Protein AF-A0A6J5XEI7-F1 (afdb_monomer)

Secondary structure (DSSP, 8-state):
-HHIIIIIGGG--SSEEEEEEEEEE-TTS-EEEEE-SSPEESB-TTSPBPPHHHHHHHHHHHHHHHHTTTTT-EEEEEEEEEEESSPPPP-PPPPHHHHHHHHHHHHHT-------PPPPP---------SS----------PPPEEEEEEEEEEETTEEEEEEEEEEEE-TT----

Radius of gyration: 23.07 Å; Cα contacts (8 Å, |Δi|>4): 234; chains: 1; bounding box: 44×56×64 Å

Foldseek 3Di:
DLCCLFAPVQFADAWKWKWKKFWWADPVGDTDIDIQDDIGTQADNRRHGDPVLQVVLVVVVSVVVVCVVRPPIDTPDMDMDMDHQDDGDDDDGDDPVVSVVSVVVSVVVPRDDDDDDDGDDRPPDDPPDPPDDDDDDPDPDQDAKDKDKDFDFDQDPNDTDTDDMDIDTDRPPDDDD

Sequence (177 aa):
MSLLIQFAYPSLSGYGKFTISFTMKRSYGEEISFTLGPAIPLTDPDGKLIPMSEVYAHISRSIMKYAEIYNGDYIVRLMIRVYMDGKKMDRPALSSEERDSSLSSIIQAGLSEIEPITAREIRNRNRSYPTHITALKPCRTELKPFIVADTETLLIDNVHKPYAAGLLMVRPGETDL

pLDDT: mean 84.03, std 10.83, range [38.84, 96.12]

Structure (mmCIF, N/CA/C/O backbone):
data_AF-A0A6J5XEI7-F1
#
_entry.id   AF-A0A6J5XEI7-F1
#
loop_
_atom_site.group_PDB
_atom_site.id
_atom_site.type_symbol
_atom_site.label_atom_id
_atom_site.label_alt_id
_atom_site.label_comp_id
_atom_site.label_asym_id
_atom_site.label_entity_id
_atom_site.label_seq_id
_atom_site.pdbx_PDB_ins_code
_atom_site.Cartn_x
_atom_site.Cartn_y
_atom_site.Cartn_z
_atom_site.occupancy
_atom_site.B_iso_or_equiv
_atom_site.auth_seq_id
_atom_site.auth_comp_id
_atom_site.auth_asym_id
_atom_site.auth_atom_id
_atom_site.pdbx_PDB_model_num
ATOM 1 N N . MET A 1 1 ? 0.499 8.803 -5.894 1.00 89.25 1 MET A N 1
ATOM 2 C CA . MET A 1 1 ? 1.619 8.676 -6.856 1.00 89.25 1 MET A CA 1
ATOM 3 C C . MET A 1 1 ? 2.830 9.529 -6.510 1.00 89.25 1 MET A C 1
ATOM 5 O O . MET A 1 1 ? 3.909 8.960 -6.479 1.00 89.25 1 MET A O 1
ATOM 9 N N . SER A 1 2 ? 2.687 10.823 -6.193 1.00 89.38 2 SER A N 1
ATOM 10 C CA . SER A 1 2 ? 3.837 11.715 -5.916 1.00 89.38 2 SER A CA 1
ATOM 11 C C . SER A 1 2 ? 4.858 11.129 -4.9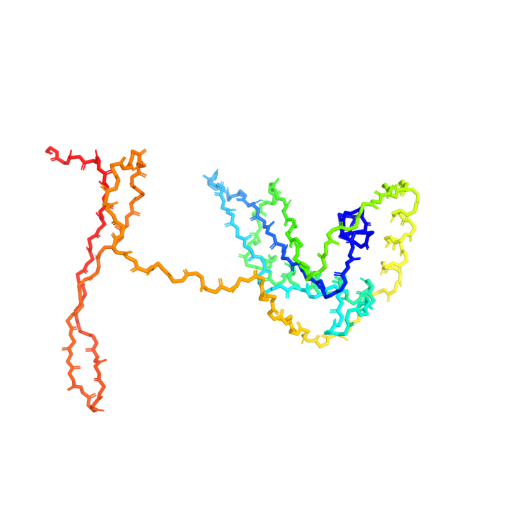24 1.00 89.38 2 SER A C 1
ATOM 13 O O . SER A 1 2 ? 6.048 11.072 -5.216 1.00 89.38 2 SER A O 1
ATOM 15 N N . LEU A 1 3 ? 4.385 10.558 -3.809 1.00 89.75 3 LEU A N 1
ATOM 16 C CA . LEU A 1 3 ? 5.243 9.899 -2.815 1.00 89.75 3 LEU A CA 1
ATOM 17 C C . LEU A 1 3 ? 6.052 8.717 -3.378 1.00 89.75 3 LEU A C 1
ATOM 19 O O . LEU A 1 3 ? 7.207 8.533 -3.009 1.00 89.75 3 LEU A O 1
ATOM 23 N N . LEU A 1 4 ? 5.469 7.914 -4.273 1.00 91.81 4 LEU A N 1
ATOM 24 C CA . LEU A 1 4 ? 6.181 6.797 -4.901 1.00 91.81 4 LEU A CA 1
ATOM 25 C C . LEU A 1 4 ? 7.240 7.3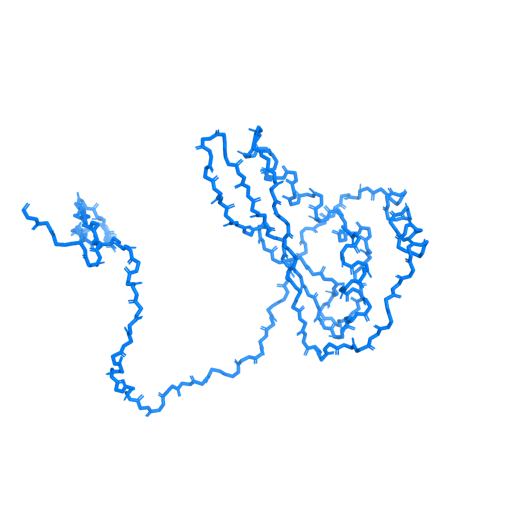08 -5.880 1.00 91.81 4 LEU A C 1
ATOM 27 O O . LEU A 1 4 ? 8.355 6.800 -5.876 1.00 91.81 4 LEU A O 1
ATOM 31 N N . ILE A 1 5 ? 6.907 8.326 -6.678 1.00 90.75 5 ILE A N 1
ATOM 32 C CA . ILE A 1 5 ? 7.829 8.973 -7.627 1.00 90.75 5 ILE A CA 1
ATOM 33 C C . ILE A 1 5 ? 9.015 9.581 -6.884 1.00 90.75 5 ILE A C 1
ATOM 35 O O . ILE A 1 5 ? 10.151 9.400 -7.295 1.00 90.75 5 ILE A O 1
ATOM 39 N N . GLN A 1 6 ? 8.764 10.240 -5.757 1.00 88.44 6 GLN A N 1
ATOM 40 C CA . GLN A 1 6 ? 9.810 10.905 -4.995 1.00 88.44 6 GLN A CA 1
ATOM 41 C C . GLN A 1 6 ? 10.679 9.940 -4.179 1.00 88.44 6 GLN A C 1
ATOM 43 O O . GLN A 1 6 ? 11.890 10.129 -4.114 1.00 88.44 6 GLN A O 1
ATOM 48 N N . PHE A 1 7 ? 10.081 8.933 -3.531 1.00 87.44 7 PHE A N 1
ATOM 49 C CA . PHE A 1 7 ? 10.777 8.146 -2.504 1.00 87.44 7 PHE A CA 1
ATOM 50 C C . PHE A 1 7 ? 10.961 6.666 -2.838 1.00 87.44 7 PHE A C 1
ATOM 52 O O . PHE A 1 7 ? 11.864 6.037 -2.289 1.00 87.44 7 PHE A O 1
ATOM 59 N N . ALA A 1 8 ? 10.103 6.084 -3.680 1.00 89.94 8 ALA A N 1
ATOM 60 C CA . ALA A 1 8 ? 10.144 4.657 -3.982 1.00 89.94 8 ALA A CA 1
ATOM 61 C C . ALA A 1 8 ? 10.930 4.394 -5.265 1.00 89.94 8 ALA A C 1
ATOM 63 O O . ALA A 1 8 ? 12.016 3.827 -5.191 1.00 89.94 8 ALA A O 1
ATOM 64 N N . TYR A 1 9 ? 10.420 4.847 -6.416 1.00 89.88 9 TYR A N 1
ATOM 65 C CA . TYR A 1 9 ? 10.989 4.555 -7.737 1.00 89.88 9 TYR A CA 1
ATOM 66 C C . TYR A 1 9 ? 12.485 4.879 -7.861 1.00 89.88 9 TYR A C 1
ATOM 68 O O . TYR A 1 9 ? 13.217 4.032 -8.375 1.00 89.88 9 TYR A O 1
ATOM 76 N N . PRO A 1 10 ? 12.992 6.015 -7.342 1.00 87.25 10 PRO A N 1
ATOM 77 C CA . PRO A 1 10 ? 14.417 6.311 -7.407 1.00 87.25 10 PRO A CA 1
ATOM 78 C C . PRO A 1 10 ? 15.256 5.327 -6.590 1.00 87.25 10 PRO A C 1
ATOM 80 O O . PRO A 1 10 ? 16.385 5.046 -6.957 1.00 87.25 10 PRO A O 1
ATOM 83 N N . SER A 1 11 ? 14.734 4.762 -5.507 1.00 86.94 11 SER A N 1
ATOM 84 C CA . SER A 1 11 ? 15.504 3.890 -4.615 1.00 86.94 11 SER A CA 1
ATOM 85 C C . SER A 1 11 ? 15.303 2.392 -4.868 1.00 86.94 11 SER A C 1
ATOM 87 O O . SER A 1 11 ? 15.904 1.590 -4.148 1.00 86.94 11 SER A O 1
ATOM 89 N N . LEU A 1 12 ? 14.470 2.005 -5.844 1.00 87.69 12 LEU A N 1
ATOM 90 C CA . LEU A 1 12 ? 14.159 0.602 -6.127 1.00 87.69 12 LEU A CA 1
ATOM 91 C C . LEU A 1 12 ? 15.394 -0.176 -6.592 1.00 87.69 12 LEU A C 1
ATOM 93 O O . LEU A 1 12 ? 16.192 0.291 -7.405 1.00 87.69 12 LEU A O 1
ATOM 97 N N . SER A 1 13 ? 15.515 -1.393 -6.070 1.00 86.06 13 SER A N 1
ATOM 98 C CA . SER A 1 13 ? 16.560 -2.349 -6.411 1.00 86.06 13 SER A CA 1
ATOM 99 C C . SER A 1 13 ? 15.996 -3.764 -6.300 1.00 86.06 13 SER A C 1
ATOM 101 O O . SER A 1 13 ? 15.492 -4.150 -5.241 1.00 86.06 13 SER A O 1
ATOM 103 N N . GLY A 1 14 ? 16.065 -4.524 -7.395 1.00 88.12 14 GLY A N 1
ATOM 104 C CA . GLY A 1 14 ? 15.446 -5.845 -7.501 1.00 88.12 14 GLY A CA 1
ATOM 105 C C . GLY A 1 14 ? 13.919 -5.785 -7.428 1.00 88.12 14 GLY A C 1
ATOM 106 O O . GLY A 1 14 ? 13.305 -4.800 -7.835 1.00 88.12 14 GLY A O 1
ATOM 107 N N . TYR A 1 15 ? 13.310 -6.843 -6.892 1.00 91.00 15 TYR A N 1
ATOM 108 C CA . TYR A 1 15 ? 11.863 -6.897 -6.721 1.00 91.00 15 TYR A CA 1
ATOM 109 C C . TYR A 1 15 ? 11.385 -5.908 -5.650 1.00 91.00 15 TYR A C 1
ATOM 111 O O . TYR A 1 15 ? 11.945 -5.867 -4.551 1.00 91.00 15 TYR A O 1
ATOM 119 N N . GLY A 1 16 ? 10.334 -5.144 -5.952 1.00 91.94 16 GLY A N 1
ATOM 120 C CA . GLY A 1 16 ? 9.744 -4.149 -5.066 1.00 91.94 16 GLY A CA 1
ATOM 121 C C . GLY A 1 16 ? 8.219 -4.196 -5.043 1.00 91.94 16 GLY A C 1
ATOM 122 O O . GLY A 1 16 ? 7.563 -4.396 -6.063 1.00 91.94 16 GLY A O 1
ATOM 123 N N . LYS A 1 17 ? 7.635 -3.964 -3.868 1.00 94.50 17 LYS A N 1
ATOM 124 C CA . LYS A 1 17 ? 6.185 -3.837 -3.661 1.00 94.50 17 LYS A CA 1
ATOM 125 C C . LYS A 1 17 ? 5.881 -2.856 -2.539 1.00 94.50 17 LYS A C 1
ATOM 127 O O . LYS A 1 17 ? 6.749 -2.560 -1.723 1.00 94.50 17 LYS A O 1
ATOM 132 N N . PHE A 1 18 ? 4.651 -2.374 -2.446 1.00 94.75 18 PHE A N 1
ATOM 133 C CA . PHE A 1 18 ? 4.252 -1.446 -1.392 1.00 94.75 18 PHE A CA 1
ATOM 134 C C . PHE A 1 18 ? 2.848 -1.715 -0.869 1.00 94.75 18 PHE A C 1
ATOM 136 O O . PHE A 1 18 ? 2.023 -2.334 -1.532 1.00 94.75 18 PHE A O 1
ATOM 143 N N . THR A 1 19 ? 2.575 -1.223 0.332 1.00 95.06 19 THR A N 1
ATOM 144 C CA . THR A 1 19 ? 1.231 -1.160 0.909 1.00 95.06 19 THR A CA 1
ATOM 145 C C . THR A 1 19 ? 0.853 0.291 1.165 1.00 95.06 19 THR A C 1
ATOM 147 O O . THR A 1 19 ? 1.716 1.123 1.464 1.00 95.06 19 THR A O 1
ATOM 150 N N . ILE A 1 20 ? -0.442 0.586 1.082 1.00 93.94 20 ILE A N 1
ATOM 151 C CA . ILE A 1 20 ? -1.011 1.881 1.461 1.00 93.94 20 ILE A CA 1
ATOM 152 C C . ILE A 1 20 ? -1.749 1.686 2.777 1.00 93.94 20 ILE A C 1
ATOM 154 O O . ILE A 1 20 ? -2.525 0.745 2.901 1.00 93.94 20 ILE A O 1
ATOM 158 N N . SER A 1 21 ? -1.540 2.570 3.743 1.00 93.94 21 SER A N 1
ATOM 159 C CA . SER A 1 21 ? -2.308 2.588 4.985 1.00 93.94 21 SER A CA 1
ATOM 160 C C . SER A 1 21 ? -2.924 3.964 5.191 1.00 93.94 21 SER A C 1
ATOM 162 O O . SER A 1 21 ? -2.268 4.983 4.961 1.00 93.94 21 SER A O 1
ATOM 164 N N . PHE A 1 22 ? -4.178 3.989 5.632 1.00 92.12 22 PHE A N 1
ATOM 165 C CA . PHE A 1 22 ? -4.885 5.205 6.011 1.00 92.12 22 PHE A CA 1
ATOM 166 C C . PHE A 1 22 ? -5.075 5.253 7.517 1.00 92.12 22 PHE A C 1
ATOM 168 O O . PHE A 1 22 ? -5.335 4.231 8.152 1.00 92.12 22 PHE A O 1
ATOM 175 N N . THR A 1 23 ? -4.983 6.462 8.060 1.00 91.00 23 THR A N 1
ATOM 176 C CA . THR A 1 23 ? -5.581 6.816 9.342 1.00 91.00 23 THR A CA 1
ATOM 177 C C . THR A 1 23 ? -6.783 7.694 9.050 1.00 91.00 23 THR A C 1
ATOM 179 O O . THR A 1 23 ? -6.639 8.755 8.436 1.00 91.00 23 THR A O 1
ATOM 182 N N . MET A 1 24 ? -7.960 7.246 9.464 1.00 88.94 24 MET A N 1
ATOM 183 C CA . MET A 1 24 ? -9.222 7.950 9.270 1.00 88.94 24 MET A CA 1
ATOM 184 C C . MET A 1 24 ? -9.753 8.413 10.611 1.00 88.94 24 MET A C 1
ATOM 186 O O . MET A 1 24 ? -9.631 7.689 11.599 1.00 88.94 24 MET A O 1
ATOM 190 N N . LYS A 1 25 ? -10.356 9.600 10.633 1.00 86.75 25 LYS A N 1
ATOM 191 C CA . LYS A 1 25 ? -11.086 10.084 11.797 1.00 86.75 25 LYS A CA 1
ATOM 192 C C . LYS A 1 25 ? -12.569 9.936 11.530 1.00 86.75 25 LYS A C 1
ATOM 194 O O . LYS A 1 25 ? -13.093 10.506 10.574 1.00 86.75 25 LYS A O 1
ATOM 199 N N . ARG A 1 26 ? -13.213 9.134 12.370 1.00 80.31 26 ARG A N 1
ATOM 200 C CA . ARG A 1 26 ? -14.643 8.864 12.267 1.00 80.31 26 ARG A CA 1
ATOM 201 C C . ARG A 1 26 ? -15.446 10.057 12.764 1.00 80.31 26 ARG A C 1
ATOM 203 O O . ARG A 1 26 ? -14.953 10.866 13.555 1.00 80.31 26 ARG A O 1
ATOM 210 N N . SER A 1 27 ? -16.699 10.142 12.333 1.00 74.56 27 SER A N 1
ATOM 211 C CA . SER A 1 27 ? -17.646 11.200 12.724 1.00 74.56 27 SER A CA 1
ATOM 212 C C . SER A 1 27 ? -17.750 11.436 14.241 1.00 74.56 27 SER A C 1
ATOM 214 O O . SER A 1 27 ? -17.927 12.571 14.674 1.00 74.56 27 SER A O 1
ATOM 216 N N . TYR A 1 28 ? -17.561 10.396 15.055 1.00 76.44 28 TYR A N 1
ATOM 217 C CA . TYR A 1 28 ? -17.594 10.446 16.522 1.00 76.44 28 TYR A CA 1
ATOM 218 C C . TYR A 1 28 ? -16.224 10.693 17.190 1.00 76.44 28 TYR A C 1
ATOM 220 O O . TYR A 1 28 ? -16.103 10.615 18.409 1.00 76.44 28 TYR A O 1
ATOM 228 N N . GLY A 1 29 ? -15.189 11.031 16.412 1.00 78.06 29 GLY A N 1
ATOM 229 C CA . GLY A 1 29 ? -13.932 11.600 16.909 1.00 78.06 29 GLY A CA 1
ATOM 230 C C . GLY A 1 29 ? -12.758 10.633 17.081 1.00 78.06 29 GLY A C 1
ATOM 231 O O . GLY A 1 29 ? -11.636 11.106 17.258 1.00 78.06 29 GLY A O 1
ATOM 232 N N . GLU A 1 30 ? -12.972 9.321 16.977 1.00 83.88 30 GLU A N 1
ATOM 233 C CA . GLU A 1 30 ? -11.899 8.322 17.076 1.00 83.88 30 GLU A CA 1
ATOM 234 C C . GLU A 1 30 ? -11.082 8.199 15.781 1.00 83.88 30 GLU A C 1
ATOM 236 O O . GLU A 1 30 ? -11.628 8.219 14.672 1.00 83.88 30 GLU A O 1
ATOM 241 N N . GLU A 1 31 ? -9.765 8.021 15.930 1.00 89.69 31 GLU A N 1
ATOM 242 C CA . GLU A 1 31 ? -8.857 7.708 14.826 1.00 89.69 31 GLU A CA 1
ATOM 243 C C . GLU A 1 31 ? -8.650 6.196 14.703 1.00 89.69 31 GLU A C 1
ATOM 245 O O . GLU A 1 31 ? -8.218 5.528 15.642 1.00 89.69 31 GLU A O 1
ATOM 250 N N . ILE A 1 32 ? -8.888 5.658 13.509 1.00 88.88 32 ILE A N 1
ATOM 251 C CA . ILE A 1 32 ? -8.597 4.264 13.172 1.00 88.88 32 ILE A CA 1
ATOM 252 C C . ILE A 1 32 ? -7.534 4.196 12.084 1.00 88.88 32 ILE A C 1
ATOM 254 O O . ILE A 1 32 ? -7.566 4.966 11.128 1.00 88.88 32 ILE A O 1
ATOM 258 N N . SER A 1 33 ? -6.592 3.261 12.210 1.00 90.56 33 SER A N 1
ATOM 259 C CA . SER A 1 33 ? -5.544 3.039 11.209 1.00 90.56 33 SER A CA 1
ATOM 260 C C . SER A 1 33 ? -5.637 1.641 10.619 1.00 90.56 33 SER A C 1
ATOM 262 O O . SER A 1 33 ? -5.705 0.660 11.358 1.00 90.56 33 SER A O 1
ATOM 264 N N . PHE A 1 34 ? -5.608 1.535 9.293 1.00 89.44 34 PHE A N 1
ATOM 265 C CA . PHE A 1 34 ? -5.681 0.255 8.592 1.00 89.44 34 PHE A CA 1
ATOM 266 C C . PHE A 1 34 ? -4.925 0.286 7.263 1.00 89.44 34 PHE A C 1
ATOM 268 O O . PHE A 1 34 ? -4.614 1.344 6.720 1.00 89.44 34 PHE A O 1
ATOM 275 N N . THR A 1 35 ? -4.600 -0.900 6.749 1.00 91.75 35 THR A N 1
ATOM 276 C CA . THR A 1 35 ? -3.915 -1.078 5.460 1.00 91.75 35 THR A CA 1
ATOM 277 C C . THR A 1 35 ? -4.935 -1.408 4.377 1.00 91.75 35 THR A C 1
ATOM 279 O O . THR A 1 35 ? -5.815 -2.241 4.586 1.00 91.75 35 THR A O 1
ATOM 282 N N . LEU A 1 36 ? -4.818 -0.749 3.227 1.00 88.19 36 LEU A N 1
ATOM 283 C CA . LEU A 1 36 ? -5.680 -0.936 2.069 1.00 88.19 36 LEU A CA 1
ATOM 284 C C . LEU A 1 36 ? -5.263 -2.198 1.320 1.00 88.19 36 LEU A C 1
ATOM 286 O O . LEU A 1 36 ? -4.371 -2.163 0.474 1.00 88.19 36 LEU A O 1
ATOM 290 N N . GLY A 1 37 ? -5.932 -3.304 1.633 1.00 86.88 37 GLY A N 1
ATOM 291 C CA . GLY A 1 37 ? -5.798 -4.555 0.900 1.00 86.88 37 GLY A CA 1
ATOM 292 C C . GLY A 1 37 ? -4.373 -5.138 0.866 1.00 86.88 37 GLY A C 1
ATOM 293 O O . GLY A 1 37 ? -3.544 -4.846 1.734 1.00 86.88 37 GLY A O 1
ATOM 294 N N . PRO A 1 38 ? -4.099 -6.026 -0.107 1.00 90.06 38 PRO A N 1
ATOM 295 C CA . PRO A 1 38 ? -2.786 -6.637 -0.283 1.00 90.06 38 PRO A CA 1
ATOM 296 C C . PRO A 1 38 ? -1.758 -5.643 -0.842 1.00 90.06 38 PRO A C 1
ATOM 298 O O . PRO A 1 38 ? -2.090 -4.574 -1.350 1.00 90.06 38 PRO A O 1
ATOM 301 N N . ALA A 1 39 ? -0.479 -6.019 -0.771 1.00 92.44 39 ALA A N 1
ATOM 302 C CA . ALA A 1 39 ? 0.598 -5.220 -1.345 1.00 92.44 39 ALA A CA 1
ATOM 303 C C . ALA A 1 39 ? 0.498 -5.146 -2.878 1.00 92.44 39 ALA A C 1
ATOM 305 O O . ALA A 1 39 ? 0.239 -6.154 -3.533 1.00 92.44 39 ALA A O 1
ATOM 306 N N . ILE A 1 40 ? 0.780 -3.969 -3.432 1.00 93.69 40 ILE A N 1
ATOM 307 C CA . ILE A 1 40 ? 0.821 -3.694 -4.869 1.00 93.69 40 ILE A CA 1
ATOM 308 C C . ILE A 1 40 ? 2.286 -3.777 -5.330 1.00 93.69 40 ILE A C 1
ATOM 310 O O . ILE A 1 40 ? 3.150 -3.141 -4.713 1.00 93.69 40 ILE A O 1
ATOM 314 N N . PRO A 1 41 ? 2.612 -4.557 -6.370 1.00 93.38 41 PRO A N 1
ATOM 315 C CA . PRO A 1 41 ? 3.972 -4.630 -6.890 1.00 93.38 41 PRO A CA 1
ATOM 316 C C . PRO A 1 41 ? 4.366 -3.342 -7.632 1.00 93.38 41 PRO A C 1
ATOM 318 O O . PRO A 1 41 ? 3.543 -2.694 -8.271 1.00 93.38 41 PRO A O 1
ATOM 321 N N . LEU A 1 42 ? 5.642 -2.969 -7.522 1.00 93.31 42 LEU A N 1
ATOM 322 C CA . LEU A 1 42 ? 6.289 -1.896 -8.297 1.00 93.31 42 LEU A CA 1
ATOM 323 C C . LEU A 1 42 ? 7.137 -2.464 -9.438 1.00 93.31 42 LEU A C 1
ATOM 325 O O . LEU A 1 42 ? 7.470 -1.753 -10.384 1.00 93.31 42 LEU A O 1
ATOM 329 N N . THR A 1 43 ? 7.500 -3.740 -9.331 1.00 92.56 43 THR A N 1
ATOM 330 C CA . THR A 1 43 ? 8.260 -4.483 -10.328 1.00 92.56 43 THR A CA 1
ATOM 331 C C . THR A 1 43 ? 7.621 -5.844 -10.570 1.00 92.56 43 THR A C 1
ATOM 333 O O . THR A 1 43 ? 6.958 -6.391 -9.686 1.00 92.56 43 THR A O 1
ATOM 336 N N . ASP A 1 44 ? 7.888 -6.426 -11.730 1.00 89.12 44 ASP A N 1
ATOM 337 C CA . ASP A 1 44 ? 7.634 -7.838 -11.984 1.00 89.12 44 ASP A CA 1
ATOM 338 C C . ASP A 1 44 ? 8.568 -8.735 -11.133 1.00 89.12 44 ASP A C 1
ATOM 340 O O . ASP A 1 44 ? 9.483 -8.229 -10.465 1.00 89.12 44 ASP A O 1
ATOM 344 N N . PRO A 1 45 ? 8.347 -10.064 -11.097 1.00 85.00 45 PRO A N 1
ATOM 345 C CA . PRO A 1 45 ? 9.193 -10.992 -10.345 1.00 85.00 45 PRO A CA 1
ATOM 346 C C . PRO A 1 45 ? 10.679 -10.972 -10.737 1.00 85.00 45 PRO A C 1
ATOM 348 O O . PRO A 1 45 ? 11.519 -11.322 -9.901 1.00 85.00 45 PRO A O 1
ATOM 351 N N . ASP A 1 46 ? 10.999 -10.543 -11.957 1.00 84.88 46 ASP A N 1
ATOM 352 C CA . ASP A 1 46 ? 12.359 -10.435 -12.490 1.00 84.88 46 ASP A CA 1
ATOM 353 C C . ASP A 1 46 ? 13.025 -9.088 -12.134 1.00 84.88 46 ASP A C 1
ATOM 355 O O . ASP A 1 46 ? 14.209 -8.876 -12.395 1.00 84.88 46 ASP A O 1
ATOM 359 N N . GLY A 1 47 ? 12.294 -8.186 -11.467 1.00 84.12 47 GLY A N 1
ATOM 360 C CA . GLY A 1 47 ? 12.784 -6.886 -11.008 1.00 84.12 47 GLY A CA 1
ATOM 361 C C . GLY A 1 47 ? 12.649 -5.766 -12.042 1.00 84.12 47 GLY A C 1
ATOM 362 O O . GLY A 1 47 ? 13.158 -4.666 -11.817 1.00 84.12 47 GLY A O 1
ATOM 363 N N . LYS A 1 48 ? 11.956 -5.999 -13.159 1.00 90.19 48 LYS A N 1
ATOM 364 C CA . LYS A 1 48 ? 11.641 -4.964 -14.147 1.00 90.19 48 LYS A CA 1
ATOM 365 C C . LYS A 1 48 ? 10.499 -4.093 -13.635 1.00 90.19 48 LYS A C 1
ATOM 367 O O . LYS A 1 48 ? 9.525 -4.595 -13.085 1.00 90.19 48 LYS A O 1
ATOM 372 N N . LEU A 1 49 ? 10.596 -2.779 -13.830 1.00 91.38 49 LEU A N 1
ATOM 373 C CA . LEU A 1 49 ? 9.556 -1.837 -13.411 1.00 91.38 49 LEU A CA 1
ATOM 374 C C . LEU A 1 49 ? 8.224 -2.117 -14.117 1.00 91.38 49 LEU A C 1
ATOM 376 O O . LEU A 1 49 ? 8.173 -2.220 -15.344 1.00 91.38 49 LEU A O 1
ATOM 380 N N . ILE A 1 50 ? 7.154 -2.162 -13.327 1.00 91.50 50 ILE A N 1
ATOM 381 C CA . ILE A 1 50 ? 5.784 -2.119 -13.839 1.00 91.50 50 ILE A CA 1
ATOM 382 C C . ILE A 1 50 ? 5.496 -0.677 -14.285 1.00 91.50 50 ILE A C 1
ATOM 384 O O . ILE A 1 50 ? 5.914 0.264 -13.594 1.00 91.50 50 ILE A O 1
ATOM 388 N N . PRO A 1 51 ? 4.796 -0.460 -15.414 1.00 90.94 51 PRO A N 1
ATOM 389 C CA . PRO A 1 51 ? 4.413 0.876 -15.851 1.00 90.94 51 PRO A CA 1
ATOM 390 C C . PRO A 1 51 ? 3.696 1.668 -14.750 1.00 90.94 51 PRO A C 1
ATOM 392 O O . PRO A 1 51 ? 2.773 1.185 -14.094 1.00 90.94 51 PRO A O 1
ATOM 395 N N . MET A 1 52 ? 4.101 2.926 -14.547 1.00 91.00 52 MET A N 1
ATOM 396 C CA . MET A 1 52 ? 3.541 3.758 -13.473 1.00 91.00 52 MET A CA 1
ATOM 397 C C . MET A 1 52 ? 2.035 4.013 -13.635 1.00 91.00 52 MET A C 1
ATOM 399 O O . MET A 1 52 ? 1.348 4.220 -12.634 1.00 91.00 52 MET A O 1
ATOM 403 N N . SER A 1 53 ? 1.527 3.992 -14.870 1.00 89.81 53 SER A N 1
ATOM 404 C CA . SER A 1 53 ? 0.098 4.062 -15.195 1.00 89.81 53 SER A CA 1
ATOM 405 C C . SER A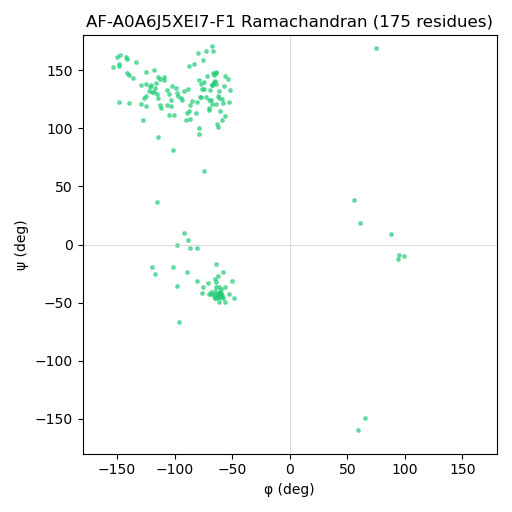 1 53 ? -0.674 2.859 -14.650 1.00 89.81 53 SER A C 1
ATOM 407 O O . SER A 1 53 ? -1.716 3.035 -14.019 1.00 89.81 53 SER A O 1
ATOM 409 N N . GLU A 1 54 ? -0.135 1.648 -14.796 1.00 90.50 54 GLU A N 1
ATOM 410 C CA . GLU A 1 54 ? -0.737 0.430 -14.246 1.00 90.50 54 GLU A CA 1
ATOM 411 C C . GLU A 1 54 ? -0.743 0.462 -12.717 1.00 90.50 54 GLU A C 1
ATOM 413 O O . GLU A 1 54 ? -1.776 0.232 -12.081 1.00 90.50 54 GLU A O 1
ATOM 418 N N . VAL A 1 55 ? 0.383 0.850 -12.106 1.00 92.00 55 VAL A N 1
ATOM 419 C CA . VAL A 1 55 ? 0.467 1.029 -10.649 1.00 92.00 55 VAL A CA 1
ATOM 420 C C . VAL A 1 55 ? -0.550 2.069 -10.172 1.00 92.00 55 VAL A C 1
ATOM 422 O O . VAL A 1 55 ? -1.240 1.844 -9.177 1.00 92.00 55 VAL A O 1
ATOM 425 N N . TYR A 1 56 ? -0.692 3.194 -10.877 1.00 92.00 56 TYR A N 1
ATOM 426 C CA . TYR A 1 56 ? -1.673 4.223 -10.537 1.00 92.00 56 TYR A CA 1
ATOM 427 C C . TYR A 1 56 ? -3.107 3.694 -10.573 1.00 92.00 56 TYR A C 1
ATOM 429 O O . TYR A 1 56 ? -3.892 3.970 -9.663 1.00 92.00 56 TYR A O 1
ATOM 437 N N . ALA A 1 57 ? -3.442 2.882 -11.565 1.00 90.38 57 ALA A N 1
ATOM 438 C CA . ALA A 1 57 ? -4.765 2.300 -11.671 1.00 90.38 57 ALA A CA 1
ATOM 439 C C . ALA A 1 57 ? -5.042 1.218 -10.614 1.00 90.38 57 ALA A C 1
ATOM 441 O O . ALA A 1 57 ? -6.156 1.166 -10.086 1.00 90.38 57 ALA A O 1
ATOM 442 N N . HIS A 1 58 ? -4.035 0.448 -10.189 1.00 90.31 58 HIS A N 1
ATOM 443 C CA . HIS A 1 58 ? -4.150 -0.405 -8.999 1.00 90.31 58 HIS A CA 1
ATOM 444 C C . HIS A 1 58 ? -4.414 0.397 -7.721 1.00 90.31 58 HIS A C 1
ATOM 446 O O . HIS A 1 58 ? -5.253 0.006 -6.908 1.00 90.31 58 HIS A O 1
ATOM 452 N N . ILE A 1 59 ? -3.729 1.532 -7.544 1.00 91.75 59 ILE A N 1
ATOM 453 C CA . ILE A 1 59 ? -3.965 2.436 -6.410 1.00 91.75 59 ILE A CA 1
ATOM 454 C C . ILE A 1 59 ? -5.397 2.971 -6.451 1.00 91.75 59 ILE A C 1
ATOM 456 O O . ILE A 1 59 ? -6.096 2.900 -5.443 1.00 91.75 59 ILE A O 1
ATOM 460 N N . SER A 1 60 ? -5.835 3.475 -7.608 1.00 90.38 60 SER A N 1
ATOM 461 C CA . SER A 1 60 ? -7.181 4.021 -7.805 1.00 90.38 60 SER A CA 1
ATOM 462 C C . SER A 1 60 ? -8.254 2.993 -7.444 1.00 90.38 60 SER A C 1
ATOM 464 O O . SER A 1 60 ? -9.110 3.258 -6.603 1.00 90.38 60 SER A O 1
ATOM 466 N N . ARG A 1 61 ? -8.140 1.768 -7.972 1.00 88.62 61 ARG A N 1
ATOM 467 C CA . ARG A 1 61 ? -9.065 0.666 -7.673 1.00 88.62 61 ARG A CA 1
ATOM 468 C C . ARG A 1 61 ? -9.113 0.322 -6.186 1.00 88.62 61 ARG A C 1
ATOM 470 O O . ARG A 1 61 ? -10.198 0.155 -5.634 1.00 88.62 61 ARG A O 1
ATOM 477 N N . SER A 1 62 ? -7.951 0.227 -5.536 1.00 88.31 62 SER A N 1
ATOM 478 C CA . SER A 1 62 ? -7.877 -0.042 -4.098 1.00 88.31 62 SER A CA 1
ATOM 479 C C . SER A 1 62 ? -8.553 1.062 -3.293 1.00 88.31 62 SER A C 1
ATOM 481 O O . SER A 1 62 ? -9.343 0.758 -2.410 1.00 88.31 62 SER A O 1
ATOM 483 N N . ILE A 1 63 ? -8.300 2.335 -3.609 1.00 89.38 63 ILE A N 1
ATOM 484 C CA . ILE A 1 63 ? -8.914 3.463 -2.897 1.00 89.38 63 ILE A CA 1
ATOM 485 C C . ILE A 1 63 ? -10.430 3.482 -3.108 1.00 89.38 63 ILE A C 1
ATOM 487 O O . ILE A 1 63 ? -11.157 3.592 -2.125 1.00 89.38 63 ILE A O 1
ATOM 491 N N . MET A 1 64 ? -10.911 3.315 -4.344 1.00 88.19 64 MET A N 1
ATOM 492 C CA . MET A 1 64 ? -12.347 3.338 -4.655 1.00 88.19 64 MET A CA 1
ATOM 493 C C . MET A 1 64 ? -13.121 2.255 -3.901 1.00 88.19 64 MET A C 1
ATOM 495 O O . MET A 1 64 ? -14.157 2.546 -3.312 1.00 88.19 64 MET A O 1
ATOM 499 N N . LYS A 1 65 ? -12.562 1.042 -3.801 1.00 86.81 65 LYS A N 1
ATOM 500 C CA . LYS A 1 65 ? -13.161 -0.046 -3.015 1.00 86.81 65 LYS A CA 1
ATOM 501 C C . LYS A 1 65 ? -13.406 0.339 -1.549 1.00 86.81 65 LYS A C 1
ATOM 503 O O . LYS A 1 65 ? -14.383 -0.101 -0.956 1.00 86.81 65 LYS A O 1
ATOM 508 N N . TYR A 1 66 ? -12.512 1.120 -0.945 1.00 84.06 66 TYR A N 1
ATOM 509 C CA . TYR A 1 66 ? -12.661 1.563 0.446 1.00 84.06 66 TYR A CA 1
ATOM 510 C C . TYR A 1 66 ? -13.437 2.878 0.579 1.00 84.06 66 TYR A C 1
ATOM 512 O O . TYR A 1 66 ? -14.033 3.110 1.628 1.00 84.06 66 TYR A O 1
ATOM 520 N N . ALA A 1 67 ? -13.467 3.713 -0.463 1.00 84.88 67 ALA A N 1
ATOM 521 C CA . ALA A 1 67 ? -14.269 4.933 -0.493 1.00 84.88 67 ALA A CA 1
ATOM 522 C C . ALA A 1 67 ? -15.769 4.627 -0.355 1.00 84.88 67 ALA A C 1
ATOM 524 O O . ALA A 1 67 ? -16.473 5.340 0.353 1.00 84.88 67 ALA A O 1
ATOM 525 N N . GLU A 1 68 ? -16.236 3.526 -0.952 1.00 80.62 68 GLU A N 1
ATOM 526 C CA . GLU A 1 68 ? -17.615 3.045 -0.791 1.00 80.62 68 GLU A CA 1
ATOM 527 C C . GLU A 1 68 ? -17.937 2.640 0.657 1.00 80.62 68 GLU A C 1
ATOM 529 O O . GLU A 1 68 ? -19.038 2.887 1.143 1.00 80.62 68 GLU A O 1
ATOM 534 N N . ILE A 1 69 ? -16.971 2.045 1.365 1.00 81.50 69 ILE A N 1
ATOM 535 C CA . ILE A 1 69 ? -17.155 1.513 2.725 1.00 81.50 69 ILE A CA 1
ATOM 536 C C . ILE A 1 69 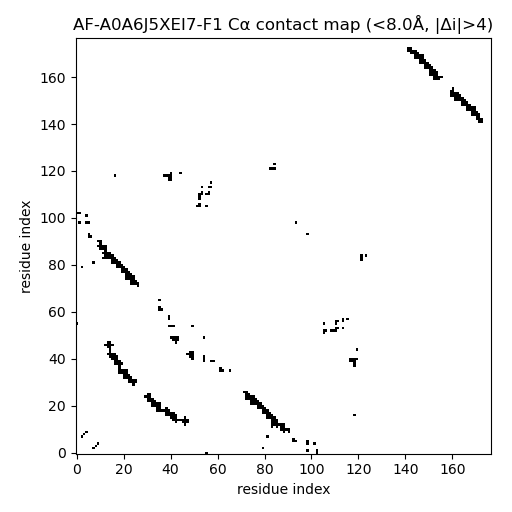? -17.195 2.634 3.771 1.00 81.50 69 ILE A C 1
ATOM 538 O O . ILE A 1 69 ? -17.939 2.541 4.745 1.00 81.50 69 ILE A O 1
ATOM 542 N N . TYR A 1 70 ? -16.389 3.681 3.586 1.00 77.69 70 TYR A N 1
ATOM 543 C CA . TYR A 1 70 ? -16.187 4.749 4.572 1.00 77.69 70 TYR A CA 1
ATOM 544 C C . TYR A 1 70 ? -16.694 6.112 4.086 1.00 77.69 70 TYR A C 1
ATOM 546 O O . TYR A 1 70 ? -16.084 7.150 4.348 1.00 77.69 70 TYR A O 1
ATOM 554 N N . ASN A 1 71 ? -17.804 6.116 3.350 1.00 79.06 71 ASN A N 1
ATOM 555 C CA . ASN A 1 71 ? -18.407 7.346 2.854 1.00 79.06 71 ASN A CA 1
ATOM 556 C C . ASN A 1 71 ? -18.778 8.294 4.017 1.00 79.06 71 ASN A C 1
ATOM 558 O O . ASN A 1 71 ? -19.501 7.907 4.933 1.00 79.06 71 ASN A O 1
ATOM 562 N N . GLY A 1 72 ? -18.293 9.538 3.968 1.00 80.56 72 GLY A N 1
ATOM 563 C CA . GLY A 1 72 ? -18.520 10.564 4.996 1.00 80.56 72 GLY A CA 1
ATOM 564 C C . GLY A 1 72 ? -17.431 10.680 6.073 1.00 80.56 72 GLY A C 1
ATOM 565 O O . GLY A 1 72 ? -17.394 11.687 6.779 1.00 80.56 72 GLY A O 1
ATOM 566 N N . ASP A 1 73 ? -16.510 9.719 6.167 1.00 82.88 73 ASP A N 1
ATOM 567 C CA . ASP A 1 73 ? -15.318 9.829 7.014 1.00 82.88 73 ASP A CA 1
ATOM 568 C C . ASP A 1 73 ? -14.165 10.515 6.253 1.00 82.88 73 ASP A C 1
ATOM 570 O O . ASP A 1 73 ? -14.078 10.442 5.025 1.00 82.88 73 ASP A O 1
ATOM 574 N N . TYR A 1 74 ? -13.235 11.163 6.967 1.00 85.62 74 TYR A N 1
ATOM 575 C CA . TYR A 1 74 ? -12.084 11.836 6.346 1.00 85.62 74 TYR A CA 1
ATOM 576 C C . TYR A 1 74 ? -10.745 11.192 6.708 1.00 85.62 74 TYR A C 1
ATOM 578 O O . TYR A 1 74 ? -10.504 10.723 7.825 1.00 85.62 74 TYR A O 1
ATOM 586 N N . ILE A 1 75 ? -9.842 11.197 5.728 1.00 89.19 75 ILE A N 1
ATOM 587 C CA . ILE A 1 75 ? -8.473 10.705 5.871 1.00 89.19 75 ILE A CA 1
ATOM 588 C C . ILE A 1 75 ? -7.637 11.793 6.547 1.00 89.19 75 ILE A C 1
ATOM 590 O O . ILE A 1 75 ? -7.517 12.903 6.036 1.00 89.19 75 ILE A O 1
ATOM 594 N N . VAL A 1 76 ? -7.026 11.457 7.680 1.00 90.94 76 VAL A N 1
ATOM 595 C CA . VAL A 1 76 ? -6.140 12.356 8.437 1.00 90.94 76 VAL A CA 1
ATOM 596 C C . VAL A 1 76 ? -4.678 12.083 8.114 1.00 90.94 76 VAL A C 1
ATOM 598 O O . VAL A 1 76 ? -3.863 13.003 8.074 1.00 90.94 76 VAL A O 1
ATOM 601 N N . ARG A 1 77 ? -4.316 10.814 7.884 1.00 91.75 77 ARG A N 1
ATOM 602 C CA . ARG A 1 77 ? -2.937 10.426 7.560 1.00 91.75 77 ARG A CA 1
ATOM 603 C C . ARG A 1 77 ? -2.907 9.366 6.475 1.00 91.75 77 ARG A C 1
ATOM 605 O O . ARG A 1 77 ? -3.752 8.475 6.426 1.00 91.75 77 ARG A O 1
ATOM 612 N N . LEU A 1 78 ? -1.876 9.450 5.643 1.00 91.50 78 LEU A N 1
ATOM 613 C CA . LEU A 1 78 ? -1.560 8.480 4.607 1.00 91.50 78 LEU A CA 1
ATOM 614 C C . LEU A 1 78 ? -0.130 7.997 4.820 1.00 91.50 78 LEU A C 1
ATOM 616 O O . LEU A 1 78 ? 0.798 8.798 4.918 1.00 91.50 78 LEU A O 1
ATOM 620 N N . MET A 1 79 ? 0.045 6.681 4.865 1.00 92.69 79 MET A N 1
ATOM 621 C CA . MET A 1 79 ? 1.348 6.037 4.954 1.00 92.69 79 MET A CA 1
ATOM 622 C C . MET A 1 79 ? 1.546 5.112 3.757 1.00 92.69 79 MET A C 1
ATOM 624 O O . MET A 1 79 ? 0.662 4.339 3.395 1.00 92.69 79 MET A O 1
ATOM 628 N N . ILE A 1 80 ? 2.738 5.165 3.165 1.00 93.50 80 ILE A N 1
ATOM 629 C CA . ILE A 1 80 ? 3.190 4.191 2.173 1.00 93.50 80 ILE A CA 1
ATOM 630 C C . ILE A 1 80 ? 4.358 3.430 2.778 1.00 93.50 80 ILE A C 1
ATOM 632 O O . ILE A 1 80 ? 5.337 4.034 3.218 1.00 93.50 80 ILE A O 1
ATOM 636 N N . ARG A 1 81 ? 4.268 2.101 2.785 1.00 93.25 81 ARG A N 1
ATOM 637 C CA . ARG A 1 81 ? 5.376 1.235 3.189 1.00 93.25 81 ARG A CA 1
ATOM 638 C C . ARG A 1 81 ? 5.865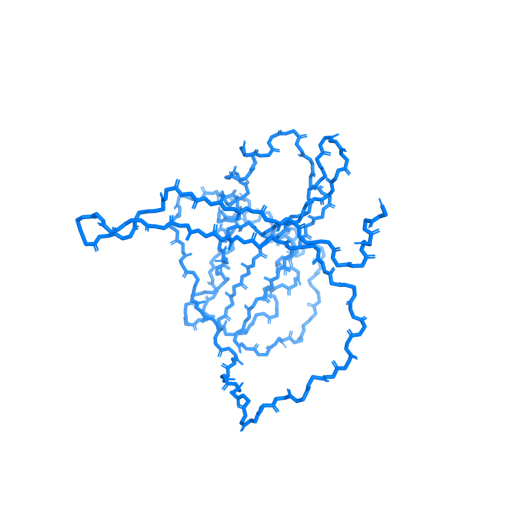 0.459 1.979 1.00 93.25 81 ARG A C 1
ATOM 640 O O . ARG A 1 81 ? 5.100 -0.290 1.384 1.00 93.25 81 ARG A O 1
ATOM 647 N N . VAL A 1 82 ? 7.135 0.647 1.636 1.00 92.19 82 VAL A N 1
ATOM 648 C CA . VAL A 1 82 ? 7.792 -0.008 0.499 1.00 92.19 82 VAL A CA 1
ATOM 649 C C . VAL A 1 82 ? 8.664 -1.150 1.009 1.00 92.19 82 VAL A C 1
ATOM 651 O O . VAL A 1 82 ? 9.388 -0.999 1.992 1.00 92.19 82 VAL A O 1
ATOM 654 N N . TYR A 1 83 ? 8.590 -2.283 0.327 1.00 91.62 83 TYR A N 1
ATOM 655 C CA . TYR A 1 83 ? 9.357 -3.495 0.572 1.00 91.62 83 TYR A CA 1
ATOM 656 C C . TYR A 1 83 ? 10.160 -3.818 -0.686 1.00 91.62 83 TYR A C 1
ATOM 658 O O . TYR A 1 83 ? 9.620 -3.729 -1.787 1.00 91.62 83 TYR A O 1
ATOM 666 N N . MET A 1 84 ? 11.424 -4.206 -0.531 1.00 90.00 84 MET A N 1
ATOM 667 C CA . MET A 1 84 ? 12.285 -4.596 -1.647 1.00 90.00 84 MET A CA 1
ATOM 668 C C . MET A 1 84 ? 13.295 -5.668 -1.230 1.00 90.00 84 MET A C 1
ATOM 670 O O . MET A 1 84 ? 13.640 -5.758 -0.047 1.00 90.00 84 MET A O 1
ATOM 674 N N . ASP A 1 85 ? 13.744 -6.467 -2.198 1.00 86.50 85 ASP A N 1
ATOM 675 C CA . ASP A 1 85 ? 14.776 -7.498 -1.998 1.00 86.50 85 ASP A CA 1
ATOM 676 C C . ASP A 1 85 ? 16.193 -6.898 -2.010 1.00 86.50 85 ASP A C 1
ATOM 678 O O . ASP A 1 85 ? 17.093 -7.377 -1.318 1.00 86.50 85 ASP A O 1
ATOM 682 N N . GLY A 1 86 ? 16.402 -5.828 -2.783 1.00 80.56 86 GLY A N 1
ATOM 683 C CA . GLY A 1 86 ? 17.683 -5.137 -2.870 1.00 80.56 86 GLY A CA 1
ATOM 684 C C . GLY A 1 86 ? 17.951 -4.188 -1.701 1.00 80.56 86 GLY A C 1
ATOM 685 O O . GLY A 1 86 ? 17.057 -3.774 -0.961 1.00 80.56 86 GLY A O 1
ATOM 686 N N . LYS A 1 87 ? 19.215 -3.779 -1.551 1.00 80.00 87 LYS A N 1
ATOM 687 C CA . LYS A 1 87 ? 19.546 -2.646 -0.679 1.00 80.00 87 LYS A CA 1
ATOM 688 C C . LYS A 1 87 ? 18.979 -1.368 -1.290 1.00 80.00 87 LYS A C 1
ATOM 690 O O . LYS A 1 87 ? 19.123 -1.145 -2.492 1.00 80.00 87 LYS A O 1
ATOM 695 N N . LYS A 1 88 ? 18.381 -0.527 -0.441 1.00 79.12 88 LYS A N 1
ATOM 696 C CA . LYS A 1 88 ? 17.921 0.810 -0.822 1.00 79.12 88 LYS A CA 1
ATOM 697 C C . LYS A 1 88 ? 19.078 1.562 -1.482 1.00 79.12 88 LYS A C 1
ATOM 699 O O . LYS A 1 88 ? 20.128 1.725 -0.864 1.00 79.12 88 LYS A O 1
ATOM 704 N N . MET A 1 89 ? 18.871 2.006 -2.717 1.00 79.38 89 MET A N 1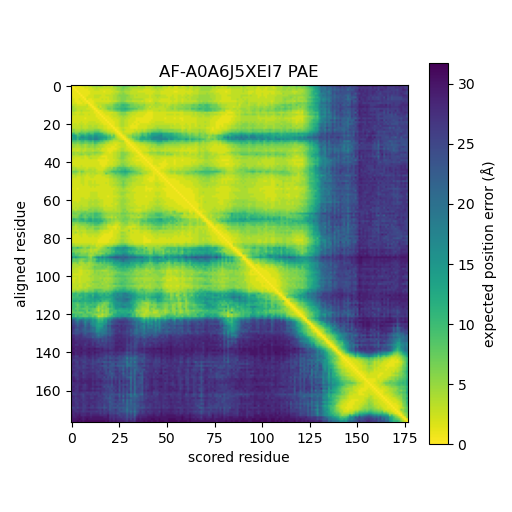
ATOM 705 C CA . MET A 1 89 ? 19.851 2.827 -3.424 1.00 79.38 89 MET A CA 1
ATOM 706 C C . MET A 1 89 ? 19.800 4.260 -2.885 1.00 79.38 89 MET A C 1
ATOM 708 O O . MET A 1 89 ? 18.709 4.821 -2.719 1.00 79.38 89 MET A O 1
ATOM 712 N N . ASP A 1 90 ? 20.972 4.836 -2.616 1.00 75.94 90 ASP A N 1
ATOM 713 C CA . ASP A 1 90 ? 21.113 6.249 -2.264 1.00 75.94 90 ASP A CA 1
ATOM 714 C C . ASP A 1 90 ? 20.999 7.093 -3.532 1.00 75.94 90 ASP A C 1
ATOM 716 O O . ASP A 1 90 ? 21.665 6.779 -4.522 1.00 75.94 90 ASP A O 1
ATOM 720 N N . ARG A 1 91 ? 20.111 8.095 -3.548 1.00 70.25 91 ARG A N 1
ATOM 721 C CA . ARG A 1 91 ? 19.819 8.880 -4.758 1.00 70.25 91 ARG A CA 1
ATOM 722 C C . ARG A 1 91 ? 19.325 10.297 -4.462 1.00 70.25 91 ARG A C 1
ATOM 724 O O . ARG A 1 91 ? 18.691 10.520 -3.428 1.00 70.25 91 ARG A O 1
ATOM 731 N N . PRO A 1 92 ? 19.571 11.238 -5.396 1.00 68.38 92 PRO A N 1
ATOM 732 C CA . PRO A 1 92 ? 19.072 12.601 -5.298 1.00 68.38 92 PRO A CA 1
ATOM 733 C C . PRO A 1 92 ? 17.544 12.642 -5.386 1.00 68.38 92 PRO A C 1
ATOM 735 O O . PRO A 1 92 ? 16.916 11.849 -6.091 1.00 68.38 92 PRO A O 1
ATOM 738 N N . ALA A 1 93 ? 16.949 13.586 -4.661 1.00 73.94 93 ALA A N 1
ATOM 739 C CA . ALA A 1 93 ? 15.530 13.878 -4.778 1.00 73.94 93 ALA A CA 1
ATOM 740 C C . ALA A 1 93 ? 15.230 14.468 -6.164 1.00 73.94 93 ALA A C 1
ATOM 742 O O . ALA A 1 93 ? 15.974 15.321 -6.644 1.00 73.94 93 ALA A O 1
ATOM 743 N N . LEU A 1 94 ? 14.126 14.032 -6.773 1.00 79.50 94 LEU A N 1
ATOM 744 C CA . LEU A 1 94 ? 13.599 14.652 -7.990 1.00 79.50 94 LEU A CA 1
ATOM 745 C C . LEU A 1 94 ? 13.168 16.095 -7.714 1.00 79.50 94 LEU A C 1
ATOM 747 O O . LEU A 1 94 ? 12.664 16.399 -6.623 1.00 79.50 94 LEU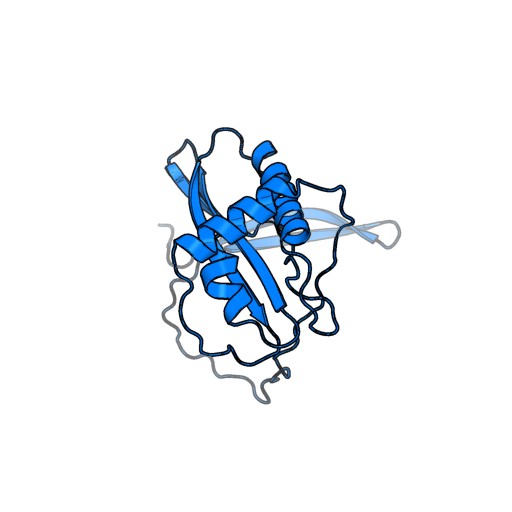 A O 1
ATOM 751 N N . SER A 1 95 ? 13.309 16.959 -8.718 1.00 86.44 95 SER A N 1
ATOM 752 C CA . SER A 1 95 ? 12.782 18.323 -8.655 1.00 86.44 95 SER A CA 1
ATOM 753 C C . SER A 1 95 ? 11.246 18.317 -8.628 1.00 86.44 95 SER A C 1
ATOM 755 O O . SER A 1 95 ? 10.595 17.298 -8.885 1.00 86.44 95 SER A O 1
ATOM 757 N N . SER A 1 96 ? 10.614 19.450 -8.295 1.00 86.44 96 SER A N 1
ATOM 758 C CA . SER A 1 96 ? 9.147 19.518 -8.380 1.00 86.44 96 SER A CA 1
ATOM 759 C C . SER A 1 96 ? 8.655 19.331 -9.812 1.00 86.44 96 SER A C 1
ATOM 761 O O . SER A 1 96 ? 7.747 18.541 -10.035 1.00 86.44 96 SER A O 1
ATOM 763 N N . GLU A 1 97 ? 9.316 19.972 -10.770 1.00 88.56 97 GLU A N 1
ATOM 764 C CA . GLU A 1 97 ? 8.951 19.954 -12.189 1.00 88.56 97 GLU A CA 1
ATOM 765 C C . GLU A 1 97 ? 8.997 18.536 -12.775 1.00 88.56 97 GLU A C 1
ATOM 767 O O . GLU A 1 97 ? 8.078 18.118 -13.479 1.00 88.56 97 GLU A O 1
ATOM 772 N N . GLU A 1 98 ? 10.022 17.752 -12.428 1.00 87.19 98 GLU A N 1
ATOM 773 C CA . GLU A 1 98 ? 10.146 16.356 -12.862 1.00 87.19 98 GLU A CA 1
ATOM 774 C C . GLU A 1 98 ? 9.026 15.477 -12.289 1.00 87.19 98 GLU A C 1
ATOM 776 O O . GLU A 1 98 ? 8.474 14.617 -12.989 1.00 87.19 98 GLU A O 1
ATOM 781 N N . ARG A 1 99 ? 8.655 15.699 -11.019 1.00 87.19 99 ARG A N 1
ATOM 782 C CA . ARG A 1 99 ? 7.538 14.988 -10.377 1.00 87.19 99 ARG A CA 1
ATOM 783 C C . ARG A 1 99 ? 6.210 15.354 -11.029 1.00 87.19 99 ARG A C 1
ATOM 785 O O . ARG A 1 99 ? 5.413 14.456 -11.296 1.00 87.19 99 ARG A O 1
ATOM 792 N N . ASP A 1 100 ? 5.985 16.634 -11.296 1.00 89.06 100 ASP A N 1
ATOM 793 C CA . ASP A 1 100 ? 4.737 17.141 -11.867 1.00 89.06 100 ASP A CA 1
ATOM 794 C C . ASP A 1 100 ? 4.568 16.674 -13.320 1.00 89.06 100 ASP A C 1
ATOM 796 O O . ASP A 1 100 ? 3.497 16.196 -13.696 1.00 89.06 100 ASP A O 1
ATOM 800 N N . SER A 1 101 ? 5.650 16.676 -14.104 1.00 89.19 101 SER A N 1
ATOM 801 C CA . SER A 1 101 ? 5.679 16.111 -15.458 1.00 89.19 101 SER A CA 1
ATOM 802 C C . SER A 1 101 ? 5.378 14.605 -15.464 1.00 89.19 101 SER A C 1
ATOM 804 O O . SER A 1 101 ? 4.537 14.126 -16.234 1.00 89.19 101 SER A O 1
ATOM 806 N N . SER A 1 102 ? 5.989 13.854 -14.539 1.00 88.25 102 SER A N 1
ATOM 807 C CA . SER A 1 102 ? 5.730 12.417 -14.382 1.00 88.25 102 SER A CA 1
ATOM 808 C C . SER A 1 102 ? 4.271 12.144 -14.005 1.00 88.25 102 SER A C 1
ATOM 810 O O . SER A 1 102 ? 3.630 11.270 -14.586 1.00 88.25 102 SER A O 1
ATOM 812 N N . LEU A 1 103 ? 3.717 12.911 -13.058 1.00 88.81 103 LEU A N 1
ATOM 813 C CA . LEU A 1 103 ? 2.315 12.804 -12.647 1.00 88.81 103 LEU A CA 1
ATOM 814 C C . LEU A 1 103 ? 1.355 13.130 -13.789 1.00 88.81 103 LEU A C 1
ATOM 816 O O . LEU A 1 103 ? 0.408 12.377 -14.006 1.00 88.81 103 LEU A O 1
ATOM 820 N N . SER A 1 104 ? 1.612 14.212 -14.523 1.00 88.69 104 SER A N 1
ATOM 821 C CA . SER A 1 104 ? 0.807 14.608 -15.678 1.00 88.69 104 SER A CA 1
ATOM 822 C C . SER A 1 104 ? 0.777 13.499 -16.729 1.00 88.69 104 SER A C 1
ATOM 824 O O . SER A 1 104 ? -0.296 13.104 -17.178 1.00 88.69 104 SER A O 1
ATOM 826 N N . SER A 1 105 ? 1.939 12.920 -17.042 1.00 88.62 105 SER A N 1
ATOM 827 C CA . SER A 1 105 ? 2.061 11.822 -18.009 1.00 88.62 105 SER A CA 1
ATOM 828 C C . SER A 1 105 ? 1.255 10.585 -17.588 1.00 88.62 105 SER A C 1
ATOM 830 O O . SER A 1 105 ? 0.575 9.972 -18.407 1.00 88.62 105 SER A O 1
ATOM 832 N N . ILE A 1 106 ? 1.276 10.241 -16.295 1.00 88.88 106 ILE A N 1
ATOM 833 C CA . ILE A 1 106 ? 0.496 9.125 -15.737 1.00 88.88 106 ILE A CA 1
ATOM 834 C C . ILE A 1 106 ? -1.011 9.387 -15.843 1.00 88.88 106 ILE A C 1
ATOM 836 O O . ILE A 1 106 ? -1.764 8.479 -16.181 1.00 88.88 106 ILE A O 1
ATOM 840 N N . ILE A 1 107 ? -1.455 10.611 -15.547 1.00 85.62 107 ILE A N 1
ATOM 841 C CA . ILE A 1 107 ? -2.874 10.985 -15.602 1.00 85.62 107 ILE A CA 1
ATOM 842 C C . ILE A 1 107 ? -3.371 10.989 -17.053 1.00 85.62 107 ILE A C 1
ATOM 844 O O . ILE A 1 107 ? -4.450 10.468 -17.327 1.00 85.62 107 ILE A O 1
ATOM 848 N N . GLN A 1 108 ? -2.577 11.525 -17.983 1.00 86.06 108 GLN A N 1
ATOM 849 C CA . GLN A 1 108 ? -2.906 11.562 -19.411 1.00 86.06 108 GLN A CA 1
ATOM 850 C C . GLN A 1 108 ? -2.997 10.168 -20.039 1.00 86.06 108 GLN A C 1
ATOM 852 O O . GLN A 1 108 ? -3.818 9.963 -20.928 1.00 86.06 108 GLN A O 1
ATOM 857 N N . ALA A 1 109 ? -2.203 9.204 -19.562 1.00 80.94 109 ALA A N 1
ATOM 858 C CA . ALA A 1 109 ? -2.275 7.816 -20.018 1.00 80.94 109 ALA A CA 1
ATOM 859 C C . ALA A 1 109 ? -3.621 7.132 -19.692 1.00 80.94 109 ALA A C 1
ATOM 861 O O . ALA A 1 109 ? -3.949 6.112 -20.295 1.00 80.94 109 ALA A O 1
ATOM 862 N N . GLY A 1 110 ? -4.410 7.697 -18.770 1.00 74.25 110 GLY A N 1
ATOM 863 C CA . GLY A 1 110 ? -5.719 7.179 -18.390 1.00 74.25 110 GLY A CA 1
ATOM 864 C C . GLY A 1 110 ? -5.661 5.923 -17.514 1.00 74.25 110 GLY A C 1
ATOM 865 O O . GLY A 1 110 ? -4.616 5.308 -17.297 1.00 74.25 110 GLY A O 1
ATOM 866 N N . LEU A 1 111 ? -6.820 5.548 -16.966 1.00 76.94 111 LEU A N 1
ATOM 867 C CA . LEU A 1 111 ? -6.986 4.310 -16.207 1.00 76.94 111 LEU A CA 1
ATOM 868 C C . LEU A 1 111 ? -7.381 3.192 -17.173 1.00 76.94 111 LEU A C 1
ATOM 870 O O . LEU A 1 111 ? -8.468 3.225 -17.741 1.00 76.94 111 LEU A O 1
ATOM 874 N N . SER A 1 112 ? -6.504 2.209 -17.353 1.00 72.38 112 SER A N 1
ATOM 875 C CA . SER A 1 112 ? -6.829 1.003 -18.122 1.00 72.38 112 SER A CA 1
ATOM 876 C C . SER A 1 112 ? -7.566 -0.023 -17.255 1.00 72.38 112 SER A C 1
ATOM 878 O O . SER A 1 112 ? -7.402 -0.055 -16.028 1.00 72.38 112 SER A O 1
ATOM 880 N N . GLU A 1 113 ? -8.351 -0.898 -17.887 1.00 73.69 113 GLU A N 1
ATOM 881 C CA . GLU A 1 113 ? -8.760 -2.150 -17.250 1.00 73.69 113 GLU A CA 1
ATOM 882 C C . GLU A 1 113 ? -7.524 -3.040 -17.097 1.00 73.69 113 GLU A C 1
ATOM 884 O O . GLU A 1 113 ? -6.829 -3.329 -18.066 1.00 73.69 113 GLU A O 1
ATOM 889 N N . ILE A 1 114 ? -7.201 -3.407 -15.858 1.00 76.12 114 ILE A N 1
ATOM 890 C CA . ILE A 1 114 ? -5.958 -4.125 -15.532 1.00 76.12 114 ILE A CA 1
ATOM 891 C C . ILE A 1 114 ? -6.298 -5.343 -14.691 1.00 76.12 114 ILE A C 1
ATOM 893 O O . ILE A 1 114 ? -7.105 -5.251 -13.758 1.00 76.12 114 ILE A O 1
ATOM 897 N N . GLU A 1 115 ? -5.671 -6.473 -14.980 1.00 76.12 115 GLU A N 1
ATOM 898 C CA . GLU A 1 115 ? -5.822 -7.683 -14.181 1.00 76.12 115 GLU A CA 1
ATOM 899 C C . GLU A 1 115 ? -5.222 -7.506 -12.778 1.00 76.12 115 GLU A C 1
ATOM 901 O O . GLU A 1 115 ? -4.252 -6.772 -12.602 1.00 76.12 115 GLU A O 1
ATOM 906 N N . PRO A 1 116 ? -5.771 -8.146 -11.734 1.00 74.75 116 PRO A N 1
ATOM 907 C CA . PRO A 1 116 ? -5.171 -8.100 -10.406 1.00 74.75 116 PRO A CA 1
ATOM 908 C C . PRO A 1 116 ? -3.752 -8.691 -10.419 1.00 74.75 116 PRO A C 1
ATOM 910 O O . PRO A 1 116 ? -3.578 -9.892 -10.608 1.00 74.75 116 PRO A O 1
ATOM 913 N N . ILE A 1 117 ? -2.732 -7.871 -10.156 1.00 76.38 117 ILE A N 1
ATOM 914 C CA . ILE A 1 117 ? -1.360 -8.371 -10.032 1.00 76.38 117 ILE A CA 1
ATOM 915 C C . ILE A 1 117 ? -1.137 -8.872 -8.603 1.00 76.38 117 ILE A C 1
ATOM 917 O O . ILE A 1 117 ? -1.303 -8.135 -7.627 1.00 76.38 117 ILE A O 1
ATOM 921 N N . THR A 1 118 ? -0.736 -10.137 -8.471 1.00 81.00 118 THR A N 1
ATOM 922 C CA . THR A 1 118 ? -0.417 -10.737 -7.171 1.00 81.00 118 THR A CA 1
ATOM 923 C C . THR A 1 118 ? 1.041 -10.471 -6.816 1.00 81.00 118 THR A C 1
ATOM 925 O O . THR A 1 118 ? 1.955 -10.894 -7.520 1.00 81.00 118 THR A O 1
ATOM 928 N N . ALA A 1 119 ? 1.280 -9.789 -5.697 1.00 83.00 119 ALA A N 1
ATOM 929 C CA . ALA A 1 119 ? 2.637 -9.524 -5.242 1.00 83.00 119 ALA A CA 1
ATOM 930 C C . ALA A 1 119 ? 3.321 -10.794 -4.692 1.00 83.00 119 ALA A C 1
ATOM 932 O O . ALA A 1 119 ? 2.841 -11.408 -3.739 1.00 83.00 119 ALA A O 1
ATOM 933 N N . ARG A 1 120 ? 4.515 -11.116 -5.207 1.00 86.62 120 ARG A N 1
ATOM 934 C CA . ARG A 1 120 ? 5.428 -12.138 -4.663 1.00 86.62 120 ARG A CA 1
ATOM 935 C C . ARG A 1 120 ? 5.789 -11.867 -3.198 1.00 86.62 120 ARG A C 1
ATOM 937 O O . ARG A 1 120 ? 5.938 -10.710 -2.781 1.00 86.62 120 ARG A O 1
ATOM 944 N N . GLU A 1 121 ? 5.962 -12.924 -2.403 1.00 81.12 121 GLU A N 1
ATOM 945 C CA . GLU A 1 121 ? 6.534 -12.843 -1.053 1.00 81.12 121 GLU A CA 1
ATOM 946 C C . GLU A 1 121 ? 8.001 -12.390 -1.078 1.00 81.12 121 GLU A C 1
ATOM 948 O O . GLU A 1 121 ? 8.785 -12.828 -1.913 1.00 81.12 121 GLU A O 1
ATOM 953 N N . ILE A 1 122 ? 8.377 -11.543 -0.117 1.00 80.00 122 ILE A N 1
ATOM 954 C CA . ILE A 1 122 ? 9.768 -11.142 0.120 1.00 80.00 122 ILE A CA 1
ATOM 955 C C . ILE A 1 122 ? 10.231 -11.887 1.369 1.00 80.00 122 ILE A C 1
ATOM 957 O O . ILE A 1 122 ? 9.726 -11.632 2.467 1.00 80.00 122 ILE A O 1
ATOM 961 N N . ARG A 1 123 ? 11.151 -12.843 1.213 1.00 66.12 123 ARG A N 1
ATOM 962 C CA . ARG A 1 123 ? 11.680 -13.654 2.319 1.00 66.12 123 ARG A CA 1
ATOM 963 C C . ARG A 1 123 ? 13.050 -13.136 2.746 1.00 66.12 123 ARG A C 1
ATOM 965 O O . ARG A 1 123 ? 14.071 -13.716 2.414 1.00 66.12 123 ARG A O 1
ATOM 972 N N . ASN A 1 124 ? 13.060 -12.085 3.563 1.00 60.09 124 ASN A N 1
ATOM 973 C CA . ASN A 1 124 ? 14.302 -11.523 4.118 1.00 60.09 124 ASN A CA 1
ATOM 974 C C . ASN A 1 124 ? 14.741 -12.175 5.439 1.00 60.09 124 ASN A C 1
ATOM 976 O O . ASN A 1 124 ? 15.692 -11.720 6.070 1.00 60.09 124 ASN A O 1
ATOM 980 N N . ARG A 1 125 ? 14.037 -13.212 5.910 1.00 53.53 125 ARG A N 1
ATOM 981 C CA . ARG A 1 125 ? 14.265 -13.781 7.240 1.00 53.53 125 ARG A CA 1
ATOM 982 C C . ARG A 1 125 ? 14.475 -15.285 7.157 1.00 53.53 125 ARG A C 1
ATOM 984 O O . ARG A 1 125 ? 13.518 -16.042 7.012 1.00 53.53 125 ARG A O 1
ATOM 991 N N . ASN A 1 126 ? 15.718 -15.715 7.361 1.00 59.06 126 ASN A N 1
ATOM 992 C CA . ASN A 1 126 ? 15.963 -17.046 7.902 1.00 59.06 126 ASN A CA 1
ATOM 993 C C . ASN A 1 126 ? 15.245 -17.102 9.253 1.00 59.06 126 ASN A C 1
ATOM 995 O O . ASN A 1 126 ? 15.479 -16.246 10.112 1.00 59.06 126 ASN A O 1
ATOM 999 N N . ARG A 1 127 ? 14.315 -18.046 9.430 1.00 56.34 127 ARG A N 1
ATOM 1000 C CA . ARG A 1 127 ? 13.675 -18.258 10.731 1.00 56.34 127 ARG A CA 1
ATOM 1001 C C . ARG A 1 127 ? 14.779 -18.583 11.737 1.00 56.34 127 ARG A C 1
ATOM 1003 O O . ARG A 1 127 ? 15.358 -19.661 11.690 1.00 56.34 127 ARG A O 1
ATOM 1010 N N . SER A 1 128 ? 15.085 -17.634 12.618 1.00 64.38 128 SER A N 1
ATOM 1011 C CA . SER A 1 128 ? 15.899 -17.906 13.796 1.00 64.38 128 SER A CA 1
ATOM 1012 C C . SER A 1 128 ? 14.978 -18.568 14.805 1.00 64.38 128 SER A C 1
ATOM 1014 O O . SER A 1 128 ? 14.123 -17.909 15.400 1.00 64.38 128 SER A O 1
ATOM 1016 N N . TYR A 1 129 ? 15.073 -19.889 14.897 1.00 69.12 129 TYR A N 1
ATOM 1017 C CA . TYR A 1 129 ? 14.412 -20.632 15.954 1.00 69.12 129 TYR A CA 1
ATOM 1018 C C . TYR A 1 129 ? 15.246 -20.466 17.229 1.00 69.12 129 TYR A 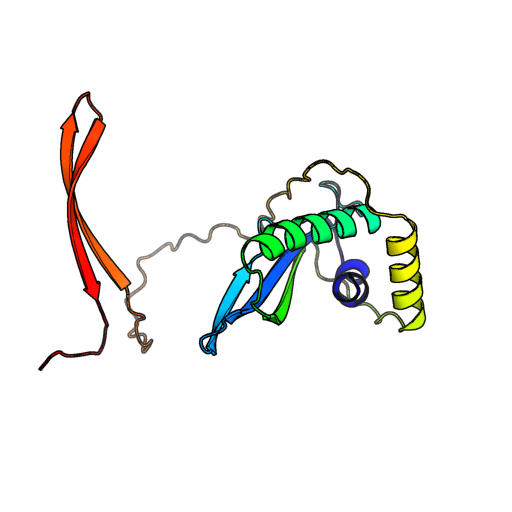C 1
ATOM 1020 O O . TYR A 1 129 ? 16.455 -20.711 17.187 1.00 69.12 129 TYR A O 1
ATOM 1028 N N . PRO A 1 130 ? 14.649 -20.032 18.351 1.00 65.56 130 PRO A N 1
ATOM 1029 C CA . PRO A 1 130 ? 15.364 -20.009 19.616 1.00 65.56 130 PRO A CA 1
ATOM 1030 C C . PRO A 1 130 ? 15.782 -21.439 19.978 1.00 65.56 130 PRO A C 1
ATOM 1032 O O . PRO A 1 130 ? 14.959 -22.348 20.007 1.00 65.56 130 PRO A O 1
ATOM 1035 N N . THR A 1 131 ? 17.072 -21.640 20.238 1.00 76.00 131 THR A N 1
ATOM 1036 C CA . THR A 1 131 ? 17.648 -22.942 20.621 1.00 76.00 131 THR A CA 1
ATOM 1037 C C . THR A 1 131 ? 17.455 -23.273 22.102 1.00 76.00 131 THR A C 1
ATOM 1039 O O . THR A 1 131 ? 17.864 -24.337 22.555 1.00 76.00 131 THR A O 1
ATOM 1042 N N . HIS A 1 132 ? 16.862 -22.360 22.870 1.00 76.50 132 HIS A N 1
ATOM 1043 C CA . HIS A 1 132 ? 16.654 -22.489 24.304 1.00 76.50 132 HIS A CA 1
ATOM 1044 C C . HIS A 1 132 ? 15.377 -21.762 24.730 1.00 76.50 132 HIS A C 1
ATOM 1046 O O . HIS A 1 132 ? 14.932 -20.812 24.082 1.00 76.50 132 HIS A O 1
ATOM 1052 N N . ILE A 1 133 ? 14.806 -22.200 25.849 1.00 74.50 133 ILE A N 1
ATOM 1053 C CA . ILE A 1 133 ? 13.673 -21.535 26.489 1.00 74.50 133 ILE A CA 1
ATOM 1054 C C . ILE A 1 133 ? 14.182 -20.213 27.072 1.00 74.50 133 ILE A C 1
ATOM 1056 O O . ILE A 1 133 ? 15.041 -20.198 27.954 1.00 74.50 133 ILE A O 1
ATOM 1060 N N . THR A 1 134 ? 13.685 -19.088 26.563 1.00 60.81 134 THR A N 1
ATOM 1061 C CA . THR A 1 134 ? 14.019 -17.764 27.097 1.00 60.81 134 THR A CA 1
ATOM 1062 C C . THR A 1 134 ? 13.409 -17.589 28.481 1.00 60.81 134 THR A C 1
ATOM 1064 O O . THR A 1 134 ? 12.195 -17.708 28.640 1.00 60.81 134 THR A O 1
ATOM 1067 N N . ALA A 1 135 ? 14.241 -17.265 29.473 1.00 72.44 135 ALA A N 1
ATOM 1068 C CA . ALA A 1 135 ? 13.775 -16.883 30.801 1.00 72.44 135 ALA A CA 1
ATOM 1069 C C . ALA A 1 135 ? 12.827 -15.676 30.707 1.00 72.44 135 ALA A C 1
ATOM 1071 O O . ALA A 1 135 ? 13.104 -14.715 29.980 1.00 72.44 135 ALA A O 1
ATOM 1072 N N . LEU A 1 136 ? 11.720 -15.725 31.452 1.00 65.50 136 LEU A N 1
ATOM 1073 C CA . LEU A 1 136 ? 10.768 -14.624 31.550 1.00 65.50 136 LEU A CA 1
ATOM 1074 C C . LEU A 1 136 ? 11.475 -13.416 32.172 1.00 65.50 136 LEU A C 1
ATOM 1076 O O . LEU A 1 136 ? 11.690 -13.354 33.381 1.00 65.50 136 LEU A O 1
ATOM 1080 N N . LYS A 1 137 ? 11.869 -12.450 31.339 1.00 64.06 137 LYS A N 1
ATOM 1081 C CA . LYS A 1 137 ? 12.316 -11.147 31.831 1.00 64.06 137 LYS A CA 1
ATOM 1082 C C . LYS A 1 137 ? 11.083 -10.369 32.296 1.00 64.06 137 LYS A C 1
ATOM 1084 O O . LYS A 1 137 ? 10.110 -10.318 31.542 1.00 64.06 137 LYS A O 1
ATOM 1089 N N . PRO A 1 138 ? 11.108 -9.732 33.479 1.00 54.31 138 PRO A N 1
ATOM 1090 C CA . PRO A 1 138 ? 10.030 -8.850 33.899 1.00 54.31 138 PRO A CA 1
ATOM 1091 C C . PRO A 1 138 ? 9.965 -7.676 32.919 1.00 54.31 138 PRO A C 1
ATOM 1093 O O . PRO A 1 138 ? 10.820 -6.792 32.919 1.00 54.31 138 PRO A O 1
ATOM 1096 N N . CYS A 1 139 ? 8.983 -7.699 32.023 1.00 53.72 139 CYS A N 1
ATOM 1097 C CA . CYS A 1 139 ? 8.766 -6.641 31.052 1.00 53.72 139 CYS A CA 1
ATOM 1098 C C . CYS A 1 139 ? 7.629 -5.759 31.567 1.00 53.72 139 CYS A C 1
ATOM 1100 O O . CYS A 1 139 ? 6.485 -6.198 31.637 1.00 53.72 139 CYS A O 1
ATOM 1102 N N . ARG A 1 140 ? 7.947 -4.514 31.942 1.00 58.75 140 ARG A N 1
ATOM 1103 C CA . ARG A 1 140 ? 6.970 -3.472 32.303 1.00 58.75 140 ARG A CA 1
ATOM 1104 C C . ARG A 1 140 ? 6.274 -2.936 31.048 1.00 58.75 140 ARG A C 1
ATOM 1106 O O . ARG A 1 140 ? 6.458 -1.782 30.679 1.00 58.75 140 ARG A O 1
ATOM 1113 N N . THR A 1 141 ? 5.533 -3.786 30.352 1.00 61.19 141 THR A N 1
ATOM 1114 C CA . THR A 1 141 ? 4.595 -3.324 29.324 1.00 61.19 141 THR A CA 1
ATOM 1115 C C . THR A 1 141 ? 3.200 -3.391 29.915 1.00 61.19 141 THR A C 1
ATOM 1117 O O . THR A 1 141 ? 2.802 -4.439 30.417 1.00 61.19 141 THR A O 1
ATOM 1120 N N . GLU A 1 142 ? 2.486 -2.265 29.903 1.00 68.12 142 GLU A N 1
ATOM 1121 C CA . GLU A 1 142 ? 1.050 -2.239 30.180 1.00 68.12 142 GLU A CA 1
ATOM 1122 C C . GLU A 1 142 ? 0.383 -3.198 29.191 1.00 68.12 142 GLU A C 1
ATOM 1124 O O . GLU A 1 142 ? 0.432 -3.008 27.970 1.00 68.12 142 GLU A O 1
ATOM 1129 N N . LEU A 1 143 ? -0.124 -4.314 29.713 1.00 73.75 143 LEU A N 1
ATOM 1130 C CA . LEU A 1 143 ? -0.723 -5.351 28.891 1.00 73.75 143 LEU A CA 1
ATOM 1131 C C . LEU A 1 143 ? -2.046 -4.809 28.346 1.00 73.75 143 LEU A C 1
ATOM 1133 O O . LEU A 1 143 ? -2.915 -4.379 29.101 1.00 73.75 143 LEU A O 1
ATOM 1137 N N . LYS A 1 144 ? -2.195 -4.826 27.021 1.00 82.62 144 LYS A N 1
ATOM 1138 C CA . LYS A 1 144 ? -3.434 -4.393 26.372 1.00 82.62 144 LYS A CA 1
ATOM 1139 C C . LYS A 1 144 ? -4.588 -5.325 26.761 1.00 82.62 144 LYS A C 1
ATOM 1141 O O . LYS A 1 144 ? -4.343 -6.523 26.918 1.00 82.62 144 LYS A O 1
ATOM 1146 N N . PRO A 1 145 ? -5.829 -4.816 26.845 1.00 87.69 145 PRO A N 1
ATOM 1147 C CA . PRO A 1 145 ? -6.999 -5.663 27.010 1.00 87.69 145 PRO A CA 1
ATOM 1148 C C . PRO A 1 145 ? -7.081 -6.747 25.933 1.00 87.69 145 PRO A C 1
ATOM 1150 O O . PRO A 1 145 ? -6.758 -6.502 24.767 1.00 87.69 145 PRO A O 1
ATOM 1153 N N . PHE A 1 146 ? -7.530 -7.936 26.319 1.00 89.50 146 PHE A N 1
ATOM 1154 C CA . PHE A 1 146 ? -7.730 -9.067 25.415 1.00 89.50 146 PHE A CA 1
ATOM 1155 C C . PHE A 1 146 ? -8.977 -9.857 25.808 1.00 89.50 146 PHE A C 1
ATOM 1157 O O . PHE A 1 146 ? -9.474 -9.736 26.925 1.00 89.50 146 PHE A O 1
ATOM 1164 N N . ILE A 1 147 ? -9.504 -10.655 24.881 1.00 92.31 147 ILE A N 1
ATOM 1165 C CA . ILE A 1 147 ? -10.673 -11.503 25.125 1.00 92.31 147 ILE A CA 1
ATOM 1166 C C . ILE A 1 147 ? -10.200 -12.945 25.263 1.00 92.31 147 ILE A C 1
ATOM 1168 O O . ILE A 1 147 ? -9.466 -13.445 24.412 1.00 92.31 147 ILE A O 1
ATOM 1172 N N . VAL A 1 148 ? -10.635 -13.601 26.330 1.00 93.44 148 VAL A N 1
ATOM 1173 C CA . VAL A 1 148 ? -10.526 -15.046 26.509 1.00 93.44 148 VAL A CA 1
ATOM 1174 C C . VAL A 1 148 ? -11.863 -15.654 26.121 1.00 93.44 148 VAL A C 1
ATOM 1176 O O . VAL A 1 148 ? -12.908 -15.178 26.560 1.00 93.44 148 VAL A O 1
ATOM 1179 N N . ALA A 1 149 ? -11.820 -16.679 25.279 1.00 93.88 149 ALA A N 1
ATOM 1180 C CA . ALA A 1 149 ? -12.992 -17.423 24.859 1.00 93.88 149 ALA A CA 1
ATOM 1181 C C . ALA A 1 149 ? -12.864 -18.871 25.326 1.00 93.88 149 ALA A C 1
ATOM 1183 O O . ALA A 1 149 ? -11.811 -19.480 25.142 1.00 93.88 149 ALA A O 1
ATOM 1184 N N . ASP A 1 150 ? -13.940 -19.398 25.891 1.00 95.31 150 ASP A N 1
ATOM 1185 C CA . ASP A 1 150 ? -14.114 -20.817 26.172 1.00 95.31 150 ASP A CA 1
ATOM 1186 C C . ASP A 1 150 ? -15.277 -21.331 25.325 1.00 95.31 150 ASP A C 1
ATOM 1188 O O . ASP A 1 150 ? -16.326 -20.688 25.278 1.00 95.31 150 ASP A O 1
ATOM 1192 N N . THR A 1 151 ? -15.092 -22.425 24.587 1.00 94.38 151 THR A N 1
ATOM 1193 C CA . THR A 1 151 ? -16.076 -22.898 23.598 1.00 94.38 151 THR A CA 1
ATOM 1194 C C . THR A 1 151 ? -16.398 -24.367 23.800 1.00 94.38 151 THR A C 1
ATOM 1196 O O . THR A 1 151 ? -15.526 -25.218 23.632 1.00 94.38 151 THR A O 1
ATOM 1199 N N . GLU A 1 152 ? -17.671 -24.663 24.041 1.00 96.00 152 GLU A N 1
ATOM 1200 C CA . GLU A 1 152 ? -18.179 -26.025 24.159 1.00 96.00 152 GLU A CA 1
ATOM 1201 C C . GLU A 1 152 ? -18.675 -26.523 22.802 1.00 96.00 152 GLU A C 1
ATOM 1203 O O . GLU A 1 152 ? -19.428 -25.832 22.105 1.00 96.00 152 GLU A O 1
ATOM 1208 N N . THR A 1 153 ? -18.260 -27.731 22.414 1.00 96.12 153 THR A N 1
ATOM 1209 C CA . THR A 1 153 ? -18.582 -28.314 21.101 1.00 96.12 153 THR A CA 1
ATOM 1210 C C . THR A 1 153 ? -19.255 -29.677 21.224 1.00 96.12 153 THR A C 1
ATOM 1212 O O . THR A 1 153 ? -18.961 -30.451 22.129 1.00 96.12 153 THR A O 1
ATOM 1215 N N . LEU A 1 154 ? -20.136 -29.988 20.272 1.00 96.06 154 LEU A N 1
ATOM 1216 C CA . LEU A 1 154 ? -20.671 -31.328 20.041 1.00 96.06 154 LEU A CA 1
ATOM 1217 C C . LEU A 1 154 ? -20.097 -31.882 18.737 1.00 96.06 154 LEU A C 1
ATOM 1219 O O . LEU A 1 154 ? -19.967 -31.156 17.751 1.00 96.06 154 LEU A O 1
ATOM 1223 N N . LEU A 1 155 ? -19.782 -33.174 18.712 1.00 94.88 155 LEU A N 1
ATOM 1224 C CA . LEU A 1 155 ? -19.357 -33.859 17.494 1.00 94.88 155 LEU A CA 1
ATOM 1225 C C . LEU A 1 155 ? -20.595 -34.353 16.735 1.00 94.88 155 LEU A C 1
ATOM 1227 O O . LEU A 1 155 ? -21.255 -35.293 17.170 1.00 94.88 155 LEU A O 1
ATOM 1231 N N . ILE A 1 156 ? -20.919 -33.714 15.610 1.00 94.06 156 ILE A N 1
ATOM 1232 C CA . ILE A 1 156 ? -22.066 -34.071 14.762 1.00 94.06 156 ILE A CA 1
ATOM 1233 C C . ILE A 1 156 ? -21.549 -34.269 13.339 1.00 94.06 156 ILE A C 1
ATOM 1235 O O . ILE A 1 156 ? -20.893 -33.381 12.797 1.00 94.06 156 ILE A O 1
ATOM 1239 N N . ASP A 1 157 ? -21.833 -35.429 12.744 1.00 93.06 157 ASP A N 1
ATOM 1240 C CA . ASP A 1 157 ? -21.340 -35.828 11.415 1.00 93.06 157 ASP A CA 1
ATOM 1241 C C . ASP A 1 157 ? -19.806 -35.779 11.296 1.00 93.06 157 ASP A C 1
ATOM 1243 O O . ASP A 1 157 ? -19.258 -35.361 10.279 1.00 93.06 157 ASP A O 1
ATOM 1247 N N . ASN A 1 158 ? -19.090 -36.178 12.356 1.00 91.38 158 ASN A N 1
ATOM 1248 C CA . ASN A 1 158 ? -17.625 -36.094 12.438 1.00 91.38 158 ASN A CA 1
ATOM 1249 C C . ASN A 1 158 ? -17.049 -34.663 12.346 1.00 91.38 158 ASN A C 1
ATOM 1251 O O . ASN A 1 158 ? -15.853 -34.488 12.113 1.00 91.38 158 ASN A O 1
ATOM 1255 N N . VAL A 1 159 ? -17.871 -33.635 12.577 1.00 94.38 159 VAL A N 1
ATOM 1256 C CA . VAL A 1 159 ? -17.453 -32.228 12.631 1.00 94.38 159 VAL A CA 1
ATOM 1257 C C . VAL A 1 159 ? -17.766 -31.655 14.014 1.00 94.38 159 VAL A C 1
ATOM 1259 O O . VAL A 1 159 ? -18.880 -31.801 14.518 1.00 94.38 159 VAL A O 1
ATOM 1262 N N . HIS A 1 160 ? -16.792 -30.985 14.638 1.00 95.88 160 HIS A N 1
ATOM 1263 C CA . HIS A 1 160 ? -17.016 -30.254 15.888 1.00 95.88 160 HIS A CA 1
ATOM 1264 C C . HIS A 1 160 ? -17.870 -29.011 15.618 1.00 95.88 160 HIS A C 1
ATOM 1266 O O . HIS A 1 160 ? -17.453 -28.110 14.889 1.00 95.88 160 HIS A O 1
ATOM 1272 N N . LYS A 1 161 ? -19.063 -28.957 16.214 1.00 94.81 161 LYS A N 1
ATOM 1273 C CA . LYS A 1 161 ? -19.986 -27.820 16.132 1.00 94.81 161 LYS A CA 1
ATOM 1274 C C . LYS A 1 161 ? -20.084 -27.151 17.508 1.00 94.81 161 LYS A C 1
ATOM 1276 O O . LYS A 1 161 ? -20.511 -27.816 18.454 1.00 94.81 161 LYS A O 1
ATOM 1281 N N . PRO A 1 162 ? -19.685 -25.877 17.662 1.00 94.38 162 PRO A N 1
ATOM 1282 C CA . PRO A 1 162 ? -19.836 -25.166 18.927 1.00 94.38 162 PRO A CA 1
ATOM 1283 C C . PRO A 1 162 ? -21.317 -24.926 19.239 1.00 94.38 162 PRO A C 1
ATOM 1285 O O . PRO A 1 162 ? -22.077 -24.552 18.346 1.00 94.38 162 PRO A O 1
ATOM 1288 N N . TYR A 1 163 ? -21.726 -25.130 20.492 1.00 94.75 163 TYR A N 1
ATOM 1289 C CA . TYR A 1 163 ? -23.096 -24.856 20.955 1.00 94.75 163 TYR A CA 1
ATOM 1290 C C . TYR A 1 163 ? -23.155 -23.822 22.086 1.00 94.75 163 TYR A C 1
ATOM 1292 O O . TYR A 1 163 ? -24.205 -23.220 22.302 1.00 94.75 163 TYR A O 1
ATOM 1300 N N . ALA A 1 164 ? -22.041 -23.588 22.782 1.00 94.00 164 ALA A N 1
ATOM 1301 C CA . ALA A 1 164 ? -21.908 -22.522 23.765 1.00 94.00 164 ALA A CA 1
ATOM 1302 C C . ALA A 1 164 ? -20.517 -21.887 23.678 1.00 94.00 164 ALA A C 1
ATOM 1304 O O . ALA A 1 164 ? -19.534 -22.555 23.352 1.00 94.00 164 ALA A O 1
ATOM 1305 N N . ALA A 1 165 ? -20.445 -20.589 23.970 1.00 94.25 165 ALA A N 1
ATOM 1306 C CA . ALA A 1 165 ? -19.193 -19.861 24.088 1.00 94.25 165 ALA A CA 1
ATOM 1307 C C . ALA A 1 165 ? -19.271 -18.881 25.264 1.00 94.25 165 ALA A C 1
ATOM 1309 O O . ALA A 1 165 ? -20.147 -18.017 25.298 1.00 94.25 165 ALA A O 1
ATOM 1310 N N . GLY A 1 166 ? -18.357 -19.018 26.219 1.00 94.69 166 GLY A N 1
ATOM 1311 C CA . GLY A 1 166 ? -18.092 -18.019 27.244 1.00 94.69 166 GLY A CA 1
ATOM 1312 C C . GLY A 1 166 ? -17.043 -17.036 26.738 1.00 94.69 166 GLY A C 1
ATOM 1313 O O . GLY A 1 166 ? -16.028 -17.446 26.180 1.00 94.69 166 GLY A O 1
ATOM 1314 N N . LEU A 1 167 ? -17.273 -15.738 26.921 1.00 93.94 167 LEU A N 1
ATOM 1315 C CA . LEU A 1 167 ? -16.305 -14.691 26.594 1.00 93.94 167 LEU A CA 1
ATOM 1316 C C . LEU A 1 167 ? -16.004 -13.879 27.851 1.00 93.94 167 LEU A C 1
ATOM 1318 O O . LEU A 1 167 ? -16.921 -13.422 28.529 1.00 93.94 167 LEU A O 1
ATOM 1322 N N . LEU A 1 168 ? -14.723 -13.658 28.125 1.00 92.75 168 LEU A N 1
ATOM 1323 C CA . LEU A 1 168 ? -14.249 -12.797 29.201 1.00 92.75 168 LEU A CA 1
ATOM 1324 C C . LEU A 1 168 ? -13.310 -11.742 28.621 1.00 92.75 168 LEU A C 1
ATOM 1326 O O . LEU A 1 168 ? -12.261 -12.068 28.067 1.00 92.75 168 LEU A O 1
ATOM 1330 N N . MET A 1 169 ? -13.669 -10.467 28.763 1.00 90.81 169 MET A N 1
ATOM 1331 C CA . MET A 1 169 ? -12.752 -9.367 28.473 1.00 90.81 169 MET A CA 1
ATOM 1332 C C . MET A 1 169 ? -11.831 -9.170 29.675 1.00 90.81 169 MET A C 1
ATOM 1334 O O . MET A 1 169 ? -12.273 -8.756 30.741 1.00 90.81 169 MET A O 1
ATOM 1338 N N . VAL A 1 170 ? -10.546 -9.449 29.492 1.00 88.56 170 VAL A N 1
ATOM 1339 C CA . VAL A 1 170 ? -9.515 -9.233 30.501 1.00 88.56 170 VAL A CA 1
ATOM 1340 C C . VAL A 1 170 ? -8.900 -7.861 30.270 1.00 88.56 170 VAL A C 1
ATOM 1342 O O . VAL A 1 170 ? -8.400 -7.575 29.180 1.00 88.56 170 VAL A O 1
ATOM 1345 N N . ARG A 1 171 ? -8.919 -7.019 31.306 1.00 86.31 171 ARG A N 1
ATOM 1346 C CA . ARG A 1 171 ? -8.248 -5.714 31.338 1.00 86.31 171 ARG A CA 1
ATOM 1347 C C . ARG A 1 171 ? -7.130 -5.743 32.378 1.00 86.31 171 ARG A C 1
ATOM 1349 O O . ARG A 1 171 ? -7.375 -5.526 33.561 1.00 86.31 171 ARG A O 1
ATOM 1356 N N . PRO A 1 172 ? -5.899 -6.076 31.973 1.00 81.12 172 PRO A N 1
ATOM 1357 C CA . PRO A 1 172 ? -4.799 -6.194 32.918 1.00 81.12 172 PRO A CA 1
ATOM 1358 C C . PRO A 1 172 ? -4.514 -4.859 33.619 1.00 81.12 172 PRO A C 1
ATOM 1360 O O . PRO A 1 172 ? -4.295 -3.850 32.956 1.00 81.12 172 PRO A O 1
ATOM 1363 N N . GLY A 1 173 ? -4.472 -4.867 34.952 1.00 75.12 173 GLY A N 1
ATOM 1364 C CA . GLY A 1 173 ? -4.175 -3.680 35.764 1.00 75.12 173 GLY A CA 1
ATOM 1365 C C . GLY A 1 173 ? -5.400 -2.911 36.270 1.00 75.12 173 GLY A C 1
ATOM 1366 O O . GLY A 1 173 ? -5.238 -2.064 37.143 1.00 75.12 173 GLY A O 1
ATOM 1367 N N . GLU A 1 174 ? -6.608 -3.235 35.802 1.00 67.12 174 GLU A N 1
ATOM 1368 C CA . GLU A 1 174 ? -7.857 -2.800 36.436 1.00 67.12 174 GLU A CA 1
ATOM 1369 C C . GLU A 1 174 ? -8.265 -3.872 37.462 1.00 67.12 174 GLU A C 1
ATOM 1371 O O . GLU A 1 174 ? -8.625 -4.990 37.100 1.00 67.12 174 GLU A O 1
ATOM 1376 N N . THR A 1 175 ? -8.125 -3.576 38.757 1.00 56.09 175 THR A N 1
ATOM 1377 C CA . THR A 1 175 ? -8.746 -4.370 39.829 1.00 56.09 175 THR A CA 1
ATOM 1378 C C . THR A 1 175 ? -10.146 -3.834 40.080 1.00 56.09 175 THR A C 1
ATOM 1380 O O . THR A 1 175 ? -10.279 -2.699 40.541 1.00 56.09 175 THR A O 1
ATOM 1383 N N . ASP A 1 176 ? -11.159 -4.651 39.799 1.00 54.31 176 ASP A N 1
ATOM 1384 C CA . ASP A 1 176 ? -12.534 -4.403 40.229 1.00 54.31 176 ASP A CA 1
ATOM 1385 C C . ASP A 1 176 ? -12.590 -4.447 41.772 1.00 54.31 176 ASP A C 1
ATOM 1387 O O . ASP A 1 176 ? -12.189 -5.440 42.386 1.00 54.31 176 ASP A O 1
ATOM 1391 N N . LEU A 1 177 ? -13.024 -3.339 42.383 1.00 38.84 177 LEU A N 1
ATOM 1392 C CA . LEU A 1 177 ? -13.448 -3.236 43.788 1.00 38.84 177 LEU A CA 1
ATOM 1393 C C . LEU A 1 177 ? -14.930 -3.597 43.903 1.00 38.84 177 LEU A C 1
ATOM 1395 O O . LEU A 1 177 ? -15.703 -3.132 43.034 1.00 38.84 177 LEU A O 1
#

Solvent-accessible surface area (backbone atoms only — not comparable to full-atom values): 11151 Å² total; per-residue (Å²): 108,69,67,43,62,56,63,40,66,71,23,66,31,55,36,31,31,30,39,45,30,42,29,32,39,40,93,91,70,53,77,49,75,50,66,58,76,71,49,45,47,49,24,42,94,88,30,50,75,51,58,67,38,60,48,48,35,53,51,50,53,55,50,52,65,49,49,72,75,47,68,90,50,47,79,78,44,80,45,76,51,77,48,59,77,39,72,76,47,88,70,83,75,69,54,70,66,60,51,52,52,52,51,50,54,35,61,72,69,42,77,69,95,72,80,8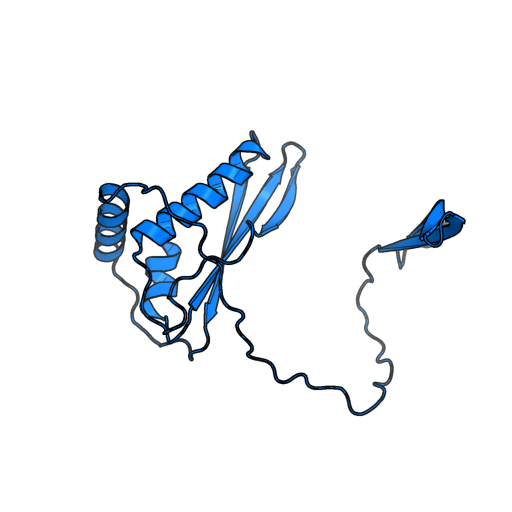9,71,81,54,79,87,83,85,92,65,82,84,79,71,77,92,63,89,78,77,88,68,93,68,96,63,88,53,73,68,47,74,48,75,48,74,45,64,46,79,54,94,91,38,80,42,73,81,49,71,52,78,44,81,47,52,66,90,68,79,90,128

Nearest PDB structures (foldseek):
  5xgp-assembly1_A  TM=2.914E-01  e=2.171E-01  Xenopus laevis
  7ane-assembly1_av  TM=2.442E-01  e=3.282E+00  Leishmania major
  8ayh-assembly1_A  TM=2.187E-01  e=4.178E+00  Homo sapiens
  8cml-assembly1_B  TM=1.969E-01  e=4.438E+00  Homo sapiens
  7ad7-assembly1_A  TM=2.198E-01  e=7.193E+00  Homo sapiens

Organism: Prunus armeniaca (NCBI:txid36596)

Mean predicted aligned error: 14.36 Å